Protein AF-A0A5C4U3R1-F1 (afdb_monomer_lite)

Foldseek 3Di:
DDWDQDPQAIKDKFAQFQQKDALVRLVLVQQQLVQAVLKWFQALQSITMHHRHDPVSRDDDPGQQAREHEDNPDPPRSVLRVLLSVVDDHPDFYEYEYCPQQQGQQAQGQWYWHDHPQWIAGPNDIDGDDSVVVNVSVVPDDGGRDNDHHDQDQFAWDADPVRFIKHKWAAQQLMDGNVRSVVLSVQSFMWGQHSLSIIIGPRHHPVVSVVNCVPVVVVPIHRDSQQCSSQFHEDPAPSDPAFQENQSVVSVVDRVVDDDHREYEYRAPVRPRDGAAWGWYFYDPHYVDTDIDIDHD

Sequence (297 aa):
MDLISSADGTTARVAIPGGRLSAKEWAHLVRMAQAGDGRLHITSRGNVQIRGVDTAELAEPMWPEAAVIASPHSPVCAQLAREVAKRLPVGAPLVALDDGSGDALGHGAAHAMTVRGECATVHGVSGELNHSSAVESLSRLEGAADSAPTSPVRLGWIEQPDGRVSIAGMPPLGTLSEQIIQMIQALETDVSVTHTRAIVLHDLEEGVAEAVVRVLAPLGISFDQNSTLSLVTACVGSGCRFSVSDVRRDALQLAATGVDERTHFVGCSIGCGRPHGAYVDYEATGEGEYEVSQRGM

Organism: NCBI:txid1448266

Radius of gyration: 18.85 Å; chains: 1; bounding box: 44×40×50 Å

Secondary structure (DSSP, 8-state):
-EEEEETTEEEEEE--TTSEE-HHHHHHHHHHHHTTTS-EEE-TTS-EEEES--GGG-PPP------EEE-TT-HHHHHHHHHHHTTSPTTPPPEEEE-SSSTTTTS--SEEEEEETTEEEETTEEEE--HHHHHHHHHT--SPPP-PPPPPP--EEEE-TTS-EEEEEB-GGGEE-HHHHHHHHTTT--EEEPTTS-EEEEEE-HHHHHHHHHHHTTTT-B--TT-GGGTEEE--GGGSTT-SS-HHHHHHHHHHH--SS-EEEESSTT-TTPPSSSEEEEEEEETTEEEEEEE--

Structure (mmCIF, N/CA/C/O backbone):
data_AF-A0A5C4U3R1-F1
#
_entry.id   AF-A0A5C4U3R1-F1
#
loop_
_atom_site.group_PDB
_atom_site.id
_atom_site.type_symbol
_atom_site.label_atom_id
_atom_site.label_alt_id
_atom_site.label_comp_id
_atom_site.label_asym_id
_atom_site.label_entity_id
_atom_site.label_seq_id
_atom_site.pdbx_PDB_ins_code
_atom_site.Cartn_x
_atom_site.Cartn_y
_atom_site.Cartn_z
_atom_site.occupancy
_atom_site.B_iso_or_equiv
_atom_site.auth_seq_id
_atom_site.auth_comp_id
_atom_site.auth_asym_id
_atom_site.auth_atom_id
_atom_site.pdbx_PDB_model_num
ATOM 1 N N . MET A 1 1 ? -5.538 17.162 -2.219 1.00 68.69 1 MET A N 1
ATOM 2 C CA . MET A 1 1 ? -5.353 16.253 -3.379 1.00 68.69 1 MET A CA 1
ATOM 3 C C . MET A 1 1 ? -4.430 16.984 -4.314 1.00 68.69 1 MET A C 1
ATOM 5 O O . MET A 1 1 ? -4.751 18.111 -4.663 1.00 68.69 1 MET A O 1
ATOM 9 N N . ASP A 1 2 ? -3.342 16.349 -4.733 1.00 75.50 2 ASP A N 1
ATOM 10 C CA . ASP A 1 2 ? -2.326 17.031 -5.532 1.00 75.50 2 ASP A CA 1
ATOM 11 C C . ASP A 1 2 ? -2.397 16.527 -6.967 1.00 75.50 2 ASP A C 1
ATOM 13 O O . ASP A 1 2 ? -2.380 15.317 -7.209 1.00 75.50 2 ASP A O 1
ATOM 17 N N . LEU A 1 3 ? -2.459 17.446 -7.925 1.00 74.81 3 LEU A N 1
ATOM 18 C CA . LEU A 1 3 ? -2.388 17.134 -9.347 1.00 74.81 3 LEU A CA 1
ATOM 19 C C . LEU A 1 3 ? -0.971 17.403 -9.840 1.00 74.81 3 LEU A C 1
ATOM 21 O O . LEU A 1 3 ? -0.443 18.502 -9.688 1.00 74.81 3 LEU A O 1
ATOM 25 N N . ILE A 1 4 ? -0.350 16.389 -10.433 1.00 73.00 4 ILE A N 1
ATOM 26 C CA . ILE A 1 4 ? 0.996 16.486 -10.991 1.00 73.00 4 ILE A CA 1
ATOM 27 C C . ILE A 1 4 ? 0.906 16.203 -12.478 1.00 73.00 4 ILE A C 1
ATOM 29 O O . ILE A 1 4 ? 0.658 15.069 -12.887 1.00 73.00 4 ILE A O 1
ATOM 33 N N . SER A 1 5 ? 1.127 17.233 -13.283 1.00 74.75 5 SER A N 1
ATOM 34 C CA . SER A 1 5 ? 1.246 17.091 -14.728 1.00 74.75 5 SER A CA 1
ATOM 35 C C . SER A 1 5 ? 2.665 16.657 -15.089 1.00 74.75 5 SER A C 1
ATOM 37 O O . SER A 1 5 ? 3.644 17.275 -14.667 1.00 74.75 5 SER A O 1
ATOM 39 N N . SER A 1 6 ? 2.781 15.606 -15.893 1.00 65.88 6 SER A N 1
ATOM 40 C CA . SER A 1 6 ? 4.013 15.246 -16.591 1.00 65.88 6 SER A CA 1
ATOM 41 C C . SER A 1 6 ? 3.769 15.227 -18.102 1.00 65.88 6 SER A C 1
ATOM 43 O O . SER A 1 6 ? 2.642 15.401 -18.566 1.00 65.88 6 SER A O 1
ATOM 45 N N . ALA A 1 7 ? 4.826 14.995 -18.884 1.00 58.44 7 ALA A N 1
ATOM 46 C CA . ALA A 1 7 ? 4.694 14.767 -20.325 1.00 58.44 7 ALA A CA 1
ATOM 47 C C . ALA A 1 7 ? 3.800 13.552 -20.659 1.00 58.44 7 ALA A C 1
ATOM 49 O O . ALA A 1 7 ? 3.272 13.478 -21.763 1.00 58.44 7 ALA A O 1
ATOM 50 N N . ASP A 1 8 ? 3.612 12.640 -19.699 1.00 60.75 8 ASP A N 1
ATOM 51 C CA . ASP A 1 8 ? 2.882 11.380 -19.854 1.00 60.75 8 ASP A CA 1
ATOM 52 C C . ASP A 1 8 ? 1.431 11.465 -19.321 1.00 60.75 8 ASP A C 1
ATOM 54 O 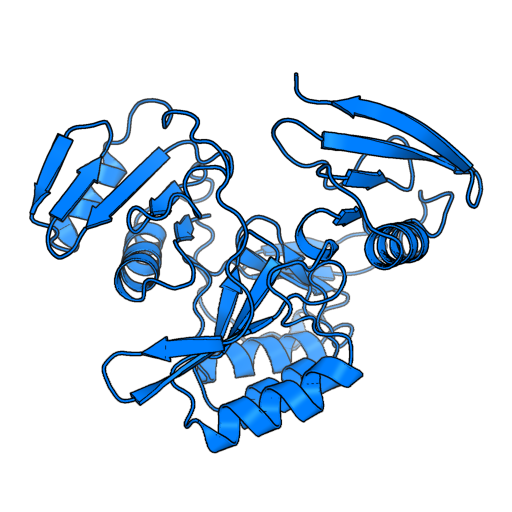O . ASP A 1 8 ? 0.731 10.456 -19.260 1.00 60.75 8 ASP A O 1
ATOM 58 N N . GLY A 1 9 ? 0.973 12.662 -18.923 1.00 72.62 9 GLY A N 1
ATOM 59 C CA . GLY A 1 9 ? -0.388 12.935 -18.449 1.00 72.62 9 GLY A CA 1
ATOM 60 C C . GLY A 1 9 ? -0.464 13.472 -17.015 1.00 72.62 9 GLY A C 1
ATOM 61 O O . GLY A 1 9 ? 0.546 13.723 -16.354 1.00 72.62 9 GLY A O 1
ATOM 62 N N . THR A 1 10 ? -1.689 13.668 -16.520 1.00 84.25 10 THR A N 1
ATOM 63 C CA . THR A 1 10 ? -1.936 14.151 -15.153 1.00 84.25 10 THR A CA 1
ATOM 64 C C . THR A 1 10 ? -2.050 12.979 -14.184 1.00 84.25 10 THR A C 1
ATOM 66 O O . THR A 1 10 ? -2.822 12.045 -14.394 1.00 84.25 10 THR A O 1
ATOM 69 N N . THR A 1 11 ? -1.286 13.026 -13.097 1.00 86.75 11 THR A N 1
ATOM 70 C CA . THR A 1 11 ? -1.401 12.091 -11.973 1.00 86.75 11 THR A CA 1
ATOM 71 C C . THR A 1 11 ? -2.071 12.788 -10.798 1.00 86.75 11 THR A C 1
ATOM 73 O O . THR A 1 11 ? -1.554 13.790 -10.306 1.00 86.75 11 THR A O 1
ATOM 76 N N . ALA A 1 12 ? -3.178 12.234 -10.311 1.00 88.50 12 ALA A N 1
ATOM 77 C CA . ALA A 1 12 ? -3.800 12.647 -9.061 1.00 88.50 12 ALA A CA 1
ATOM 78 C C . ALA A 1 12 ? -3.190 11.873 -7.888 1.00 88.50 12 ALA A C 1
ATOM 80 O O . ALA A 1 12 ? -3.094 10.644 -7.915 1.00 88.50 12 ALA A O 1
ATOM 81 N N . ARG A 1 13 ? -2.784 12.589 -6.841 1.00 87.81 13 ARG A N 1
ATOM 82 C CA . ARG A 1 13 ? -2.359 12.025 -5.560 1.00 87.81 13 ARG A CA 1
ATOM 83 C C . ARG A 1 13 ? -3.412 12.326 -4.509 1.00 87.81 13 ARG A C 1
ATOM 85 O O . ARG A 1 13 ? -3.678 13.484 -4.180 1.00 87.81 13 ARG A O 1
ATOM 92 N N . VAL A 1 14 ? -3.989 11.268 -3.964 1.00 88.88 14 VAL A N 1
ATOM 93 C CA . VAL A 1 14 ? -5.010 11.337 -2.931 1.00 88.88 14 VAL A CA 1
ATOM 94 C C . VAL A 1 14 ? -4.387 10.907 -1.613 1.00 88.88 14 VAL A C 1
ATOM 96 O O . VAL A 1 14 ? -4.001 9.749 -1.442 1.00 88.88 14 VAL A O 1
ATOM 99 N N . ALA A 1 15 ? -4.243 11.863 -0.702 1.00 88.88 15 ALA A N 1
ATOM 100 C CA . ALA A 1 15 ? -3.748 11.607 0.638 1.00 88.88 15 ALA A CA 1
ATOM 101 C C . ALA A 1 15 ? -4.870 11.061 1.523 1.00 88.88 15 ALA A C 1
ATOM 103 O O . ALA A 1 15 ? -5.978 11.590 1.519 1.00 88.88 15 ALA A O 1
ATOM 104 N N . ILE A 1 16 ? -4.582 9.990 2.259 1.00 91.75 16 ILE A N 1
ATOM 105 C CA . ILE A 1 16 ? -5.567 9.258 3.057 1.00 91.75 16 ILE A CA 1
ATOM 106 C C . ILE A 1 16 ? -4.980 9.116 4.460 1.00 91.75 16 ILE A C 1
ATOM 108 O O . ILE A 1 16 ? -4.290 8.137 4.742 1.00 91.75 16 ILE A O 1
ATOM 112 N N . PRO A 1 17 ? -5.190 10.101 5.350 1.00 91.19 17 PRO A N 1
ATOM 113 C CA . PRO A 1 17 ? -4.629 10.043 6.692 1.00 91.19 17 PRO A CA 1
ATOM 114 C C . PRO A 1 17 ? -5.056 8.781 7.435 1.00 91.19 17 PRO A C 1
ATOM 116 O O . PRO A 1 17 ? -6.247 8.515 7.601 1.00 91.19 17 PRO A O 1
ATOM 119 N N . GLY A 1 18 ? -4.068 8.006 7.873 1.00 91.25 18 GLY A N 1
ATOM 120 C CA . GLY A 1 18 ? -4.268 6.719 8.532 1.00 91.25 18 GLY A CA 1
ATOM 121 C C . GLY A 1 18 ? -4.745 5.596 7.610 1.00 91.25 18 GLY A C 1
ATOM 122 O O . GLY A 1 18 ? -5.055 4.518 8.100 1.00 91.25 18 GLY A O 1
ATOM 123 N N . GLY A 1 19 ? -4.830 5.827 6.298 1.00 92.69 19 GLY A N 1
ATOM 124 C CA . GLY A 1 19 ? -5.115 4.808 5.289 1.00 92.69 19 GLY A CA 1
ATOM 125 C C . GLY A 1 19 ? -6.565 4.325 5.206 1.00 92.69 19 GLY A C 1
ATOM 126 O O . GLY A 1 19 ? -6.950 3.787 4.173 1.00 92.69 19 GLY A O 1
ATOM 127 N N . ARG A 1 20 ? -7.390 4.524 6.241 1.00 94.12 20 ARG A N 1
ATOM 128 C CA . ARG A 1 20 ? -8.779 4.038 6.274 1.00 94.12 20 ARG A CA 1
ATOM 129 C C . ARG A 1 20 ? -9.711 4.929 5.466 1.00 94.12 20 ARG A C 1
ATOM 131 O O . ARG A 1 20 ? -9.767 6.128 5.717 1.00 94.12 20 ARG A O 1
ATOM 138 N N . LEU A 1 21 ? -10.486 4.339 4.566 1.00 94.75 21 LEU A N 1
ATOM 139 C CA . LEU A 1 21 ? -11.522 4.947 3.733 1.00 94.75 21 LEU A CA 1
ATOM 140 C C . LEU A 1 21 ? -12.876 4.340 4.085 1.00 94.75 21 LEU A C 1
ATOM 142 O O . LEU A 1 21 ? -12.993 3.126 4.231 1.00 94.75 21 LEU A O 1
ATOM 146 N N . SER A 1 22 ? -13.909 5.169 4.144 1.00 95.25 22 SER A N 1
ATOM 147 C CA . SER A 1 22 ? -15.286 4.681 4.131 1.00 95.25 22 SER A CA 1
ATOM 148 C C . SER A 1 22 ? -15.659 4.100 2.767 1.00 95.25 22 SER A C 1
ATOM 150 O O . SER A 1 22 ? -15.100 4.507 1.744 1.00 95.25 22 SER A O 1
ATOM 152 N N . ALA A 1 23 ? -16.684 3.247 2.715 1.00 96.31 23 ALA A N 1
ATOM 153 C CA . ALA A 1 23 ? -17.249 2.749 1.453 1.00 96.31 23 ALA A CA 1
ATOM 154 C C . ALA A 1 23 ? -17.578 3.880 0.453 1.00 96.31 23 ALA A C 1
ATOM 156 O O . ALA A 1 23 ? -17.350 3.772 -0.755 1.00 96.31 23 ALA A O 1
ATOM 157 N N . LYS A 1 24 ? -18.062 5.023 0.962 1.00 94.50 24 LYS A N 1
ATOM 158 C CA . LYS A 1 24 ? -18.346 6.212 0.147 1.00 94.50 24 LYS A CA 1
ATOM 159 C C . LYS A 1 24 ? -17.072 6.831 -0.416 1.00 94.50 24 LYS A C 1
ATOM 161 O O . LYS A 1 24 ? -17.049 7.176 -1.593 1.00 94.50 24 LYS A O 1
ATOM 166 N N . GLU A 1 25 ? -16.028 7.006 0.390 1.00 94.62 25 GLU A N 1
ATOM 167 C CA . GLU A 1 25 ? -14.739 7.539 -0.077 1.00 94.62 25 GLU A CA 1
ATOM 168 C C . GLU A 1 25 ? -14.065 6.579 -1.067 1.00 94.62 25 GLU A C 1
ATOM 170 O O . GLU A 1 25 ? -13.549 7.032 -2.087 1.00 94.62 25 GLU A O 1
ATOM 175 N N . TRP A 1 26 ? -14.163 5.263 -0.849 1.00 96.44 26 TRP A N 1
ATOM 176 C CA . TRP A 1 26 ? -13.718 4.257 -1.816 1.00 96.44 26 TRP A CA 1
ATOM 177 C C . TRP A 1 26 ? -14.422 4.418 -3.167 1.00 96.44 26 TRP A C 1
ATOM 179 O O . TRP A 1 26 ? -13.770 4.500 -4.205 1.00 96.44 26 TRP A O 1
ATOM 189 N N . ALA A 1 27 ? -15.750 4.564 -3.167 1.00 95.19 27 ALA A N 1
ATOM 190 C CA . ALA A 1 27 ? -16.517 4.808 -4.387 1.00 95.19 27 ALA A CA 1
ATOM 191 C C . ALA A 1 27 ? -16.102 6.103 -5.116 1.00 95.19 27 ALA A C 1
ATOM 193 O O . ALA A 1 27 ? -16.231 6.178 -6.339 1.00 95.19 27 ALA A O 1
ATOM 194 N N . HIS A 1 28 ? -15.607 7.124 -4.402 1.00 92.81 28 HIS A N 1
ATOM 195 C CA . HIS A 1 28 ? -15.009 8.301 -5.044 1.00 92.81 28 HIS A CA 1
ATOM 196 C C . HIS A 1 28 ? -13.709 7.931 -5.760 1.00 92.81 28 HIS A C 1
ATOM 198 O O . HIS A 1 28 ? -13.562 8.286 -6.925 1.00 92.81 28 HIS A O 1
ATOM 204 N N . LEU A 1 29 ? -12.811 7.177 -5.115 1.00 93.50 29 LEU A N 1
ATOM 205 C CA . LEU A 1 29 ? -11.573 6.716 -5.752 1.00 93.50 29 LEU A CA 1
ATOM 206 C C . LEU A 1 29 ? -11.843 5.873 -7.001 1.00 93.50 29 LEU A C 1
ATOM 208 O O . LEU A 1 29 ? -11.143 6.040 -7.993 1.00 93.50 29 LEU A O 1
ATOM 212 N N . VAL A 1 30 ? -12.875 5.020 -6.989 1.00 95.31 30 VAL A N 1
ATOM 213 C CA . VAL A 1 30 ? -13.259 4.243 -8.181 1.00 95.31 30 VAL A CA 1
ATOM 214 C C . VAL A 1 30 ? -13.650 5.157 -9.340 1.00 95.31 30 VAL A C 1
ATOM 216 O O . VAL A 1 30 ? -13.155 4.965 -10.446 1.00 95.31 30 VAL A O 1
ATOM 219 N N . ARG A 1 31 ? -14.466 6.192 -9.099 1.00 92.00 31 ARG A N 1
ATOM 220 C CA . ARG A 1 31 ? -14.826 7.159 -10.152 1.00 92.00 31 ARG A CA 1
ATOM 221 C C . ARG A 1 31 ? -13.614 7.919 -10.678 1.00 92.00 31 ARG A C 1
ATOM 223 O O . ARG A 1 31 ? -13.493 8.113 -11.879 1.00 92.00 31 ARG A O 1
ATOM 230 N N . MET A 1 32 ? -12.699 8.313 -9.793 1.00 90.88 32 MET A N 1
ATOM 231 C CA . MET A 1 32 ? -11.455 8.964 -10.208 1.00 90.88 32 MET A CA 1
ATOM 232 C C . MET A 1 32 ? -10.576 8.034 -11.051 1.00 90.88 32 MET A C 1
ATOM 234 O O . MET A 1 32 ? -9.975 8.485 -12.019 1.00 90.88 32 MET A O 1
ATOM 238 N N . ALA A 1 33 ? -10.506 6.747 -10.698 1.00 93.06 33 ALA A N 1
ATOM 239 C CA . ALA A 1 33 ? -9.789 5.749 -11.484 1.00 93.06 33 ALA A CA 1
ATOM 240 C C . ALA A 1 33 ? -10.416 5.574 -12.871 1.00 93.06 33 ALA A C 1
ATOM 242 O O . ALA A 1 33 ? -9.686 5.508 -13.852 1.00 93.06 33 ALA A O 1
ATOM 243 N N . GLN A 1 34 ? -11.748 5.556 -12.963 1.00 91.81 34 GLN A N 1
ATOM 244 C CA . GLN A 1 34 ? -12.478 5.478 -14.235 1.00 91.81 34 GLN A CA 1
ATOM 245 C C . GLN A 1 34 ? -12.258 6.704 -15.131 1.00 91.81 34 GLN A C 1
ATOM 247 O O . GLN A 1 34 ? -12.201 6.555 -16.346 1.00 91.81 34 GLN A O 1
ATOM 252 N N . ALA A 1 35 ? -12.084 7.887 -14.538 1.00 89.25 35 ALA A N 1
ATOM 253 C CA . ALA A 1 35 ? -11.685 9.109 -15.243 1.00 89.25 35 ALA A CA 1
ATOM 254 C C . ALA A 1 35 ? -10.176 9.157 -15.582 1.00 89.25 35 ALA A C 1
ATOM 256 O O . ALA A 1 35 ? -9.682 10.167 -16.082 1.00 89.25 35 ALA A O 1
ATOM 257 N N . GLY A 1 36 ? -9.428 8.096 -15.261 1.00 90.12 36 GLY A N 1
ATOM 258 C CA . GLY A 1 36 ? -8.003 7.939 -15.532 1.00 90.12 36 GLY A CA 1
ATOM 259 C C . GLY A 1 36 ? -7.689 6.598 -16.197 1.00 90.12 36 GLY A C 1
ATOM 260 O O . GLY A 1 36 ? -8.389 6.150 -17.100 1.00 90.12 36 GLY A O 1
ATOM 261 N N . ASP A 1 37 ? -6.621 5.935 -15.755 1.00 90.94 37 ASP A N 1
ATOM 262 C CA . ASP A 1 37 ? -6.155 4.656 -16.310 1.00 90.94 37 ASP A CA 1
ATOM 263 C C . ASP A 1 37 ? -6.879 3.408 -15.762 1.00 90.94 37 ASP A C 1
ATOM 265 O O . ASP A 1 37 ? -6.466 2.277 -16.034 1.00 90.94 37 ASP A O 1
ATOM 269 N N . GLY A 1 38 ? -7.939 3.592 -14.971 1.00 94.06 38 GLY A N 1
ATOM 270 C CA . GLY A 1 38 ? -8.711 2.520 -14.344 1.00 94.06 38 GLY A CA 1
ATOM 271 C C . GLY A 1 38 ? -8.023 1.868 -13.143 1.00 94.06 38 GLY A C 1
ATOM 272 O O . GLY A 1 38 ? -8.507 0.851 -12.646 1.00 94.06 38 GLY A O 1
ATOM 273 N N . ARG A 1 39 ? -6.886 2.392 -12.662 1.00 95.44 39 ARG A N 1
ATOM 274 C CA . ARG A 1 39 ? -6.082 1.740 -11.616 1.00 95.44 39 ARG A CA 1
ATOM 275 C C . ARG A 1 39 ? -5.904 2.624 -10.392 1.00 95.44 39 ARG A C 1
ATOM 277 O O . ARG A 1 39 ? -5.790 3.843 -10.475 1.00 95.44 39 ARG A O 1
ATOM 284 N N . LEU A 1 40 ? -5.799 1.975 -9.234 1.00 96.44 40 LEU A N 1
ATOM 285 C CA . LEU A 1 40 ? -5.329 2.617 -8.008 1.00 96.44 40 LEU A CA 1
ATOM 286 C C . LEU A 1 40 ? -3.929 2.105 -7.677 1.00 96.44 40 LEU A C 1
ATOM 288 O O . LEU A 1 40 ? -3.697 0.896 -7.596 1.00 96.44 40 LEU A O 1
ATOM 292 N N . HIS A 1 41 ? -2.998 3.028 -7.457 1.00 94.81 41 HIS A N 1
ATOM 293 C CA . HIS A 1 41 ? -1.640 2.723 -7.021 1.00 94.81 41 HIS A CA 1
ATOM 294 C C . HIS A 1 41 ? -1.450 3.159 -5.569 1.00 94.81 41 HIS A C 1
ATOM 296 O O . HIS A 1 41 ? -1.350 4.349 -5.274 1.00 94.81 41 HIS A O 1
ATOM 302 N N . ILE A 1 42 ? -1.376 2.195 -4.659 1.00 94.56 42 ILE A N 1
ATOM 303 C CA . ILE A 1 42 ? -1.085 2.434 -3.250 1.00 94.56 42 ILE A CA 1
ATOM 304 C C . ILE A 1 42 ? 0.401 2.769 -3.106 1.00 94.56 42 ILE A C 1
ATOM 306 O O . ILE A 1 42 ? 1.280 2.112 -3.669 1.00 94.56 42 ILE A O 1
ATOM 310 N N . THR A 1 43 ? 0.685 3.818 -2.347 1.00 88.69 43 THR A N 1
ATOM 311 C CA . THR A 1 43 ? 2.038 4.323 -2.101 1.00 88.69 43 THR A CA 1
ATOM 312 C C . THR A 1 43 ? 2.597 3.806 -0.778 1.00 88.69 43 THR A C 1
ATOM 314 O O . THR A 1 43 ? 1.861 3.346 0.091 1.00 88.69 43 THR A O 1
ATOM 317 N N . SER A 1 44 ? 3.903 3.973 -0.569 1.00 79.69 44 SER A N 1
ATOM 318 C CA . SER A 1 44 ? 4.588 3.648 0.693 1.00 79.69 44 SER A CA 1
ATOM 319 C C . SER A 1 44 ? 4.163 4.499 1.902 1.00 79.69 44 SER A C 1
ATOM 321 O O . SER A 1 44 ? 4.702 4.336 2.991 1.00 79.69 44 SER A O 1
ATOM 323 N N . ARG A 1 45 ? 3.219 5.432 1.728 1.00 80.94 45 ARG A N 1
ATOM 324 C CA . ARG A 1 45 ? 2.667 6.282 2.794 1.00 80.94 45 ARG A CA 1
ATOM 325 C C . ARG A 1 45 ? 1.171 6.058 3.030 1.00 80.94 45 ARG A C 1
ATOM 327 O O . ARG A 1 45 ? 0.547 6.879 3.683 1.00 80.94 45 ARG A O 1
ATOM 334 N N . GLY A 1 46 ? 0.580 5.002 2.464 1.00 82.38 46 GLY A N 1
ATOM 335 C CA . GLY A 1 46 ? -0.857 4.735 2.616 1.00 82.38 46 GLY A CA 1
ATOM 336 C C . GLY A 1 46 ? -1.734 5.729 1.853 1.00 82.38 46 GLY A C 1
ATOM 337 O O . GLY A 1 46 ? -2.923 5.834 2.107 1.00 82.38 46 GLY A O 1
ATOM 338 N N . ASN A 1 47 ? -1.148 6.456 0.900 1.00 89.44 47 ASN A N 1
ATOM 339 C CA . ASN A 1 47 ? -1.865 7.312 -0.042 1.00 89.44 47 ASN A CA 1
ATOM 340 C C . ASN A 1 47 ? -2.094 6.569 -1.359 1.00 89.44 47 ASN A C 1
ATOM 342 O O . ASN A 1 47 ? -1.410 5.580 -1.641 1.00 89.44 47 ASN A O 1
ATOM 346 N N . VAL A 1 48 ? -2.975 7.099 -2.202 1.00 92.94 48 VAL A N 1
ATOM 347 C CA . VAL A 1 48 ? -3.301 6.537 -3.516 1.00 92.94 48 VAL A CA 1
ATOM 348 C C . VAL A 1 48 ? -2.870 7.485 -4.632 1.00 92.94 48 VAL A C 1
ATOM 350 O O . VAL A 1 48 ? -3.002 8.702 -4.522 1.00 92.94 48 VAL A O 1
ATOM 353 N N . GLN A 1 49 ? -2.339 6.926 -5.716 1.00 92.31 49 GLN A N 1
ATOM 354 C CA . GLN A 1 49 ? -2.102 7.630 -6.972 1.00 92.31 49 GLN A CA 1
ATOM 355 C C . GLN A 1 49 ? -2.994 7.062 -8.066 1.00 92.31 49 GLN A C 1
ATOM 357 O O . GLN A 1 49 ? -3.175 5.847 -8.157 1.00 92.31 49 GLN A O 1
ATOM 362 N N . ILE A 1 50 ? -3.493 7.955 -8.910 1.00 92.19 50 ILE A N 1
ATOM 363 C CA . ILE A 1 50 ? -4.319 7.650 -10.076 1.00 92.19 50 ILE A CA 1
ATOM 364 C C . ILE A 1 50 ? -3.698 8.387 -11.253 1.00 92.19 50 ILE A C 1
ATOM 366 O O . ILE A 1 50 ? -3.343 9.561 -11.124 1.00 92.19 50 ILE A O 1
ATOM 370 N N . ARG A 1 51 ? -3.493 7.702 -12.373 1.00 89.75 51 ARG A N 1
ATOM 371 C CA . ARG A 1 51 ? -2.763 8.249 -13.522 1.00 89.75 51 ARG A CA 1
ATOM 372 C C . ARG A 1 51 ? -3.711 8.531 -14.675 1.00 89.75 51 ARG A C 1
ATOM 374 O O . ARG A 1 51 ? -4.777 7.934 -14.759 1.00 89.75 51 ARG A O 1
ATOM 381 N N . GLY A 1 52 ? -3.292 9.431 -15.561 1.00 86.88 52 GLY A N 1
ATOM 382 C CA . GLY A 1 52 ? -4.036 9.773 -16.773 1.00 86.88 52 GLY A CA 1
ATOM 383 C C . GLY A 1 52 ? -5.368 10.465 -16.502 1.00 86.88 52 GLY A C 1
ATOM 384 O O . GLY A 1 52 ? -6.262 10.369 -17.328 1.00 86.88 52 GLY A O 1
ATOM 385 N N . VAL A 1 53 ? -5.514 11.117 -15.348 1.00 85.12 53 VAL A N 1
ATOM 386 C CA . VAL A 1 53 ? -6.809 11.628 -14.897 1.00 85.12 53 VAL A CA 1
ATOM 387 C C . VAL A 1 53 ? -7.193 12.890 -15.662 1.00 85.12 53 VAL A C 1
ATOM 389 O O . VAL A 1 53 ? -6.408 13.844 -15.698 1.00 85.12 53 VAL A O 1
ATOM 392 N N . ASP A 1 54 ? -8.409 12.928 -16.209 1.00 80.12 54 ASP A N 1
ATOM 393 C CA . ASP A 1 54 ? -8.999 14.169 -16.709 1.00 80.12 54 ASP A CA 1
ATOM 394 C C . ASP A 1 54 ? -9.512 15.015 -15.537 1.00 80.12 54 ASP A C 1
ATOM 396 O O . ASP A 1 54 ? -10.481 14.689 -14.849 1.00 80.12 54 ASP A O 1
ATOM 400 N N . THR A 1 55 ? -8.839 16.136 -15.293 1.00 69.56 55 THR A N 1
ATOM 401 C CA . THR A 1 55 ? -9.146 17.036 -14.178 1.00 69.56 55 THR A CA 1
ATOM 402 C C . THR A 1 55 ? -10.513 17.700 -14.301 1.00 69.56 55 THR A C 1
ATOM 404 O O . THR A 1 55 ? -11.053 18.130 -13.287 1.00 69.56 55 THR A O 1
ATOM 407 N N . ALA A 1 56 ? -11.080 17.792 -15.510 1.00 67.62 56 ALA A N 1
ATOM 408 C CA . ALA A 1 56 ? -12.407 18.368 -15.719 1.00 67.62 56 ALA A CA 1
ATOM 409 C C . ALA A 1 56 ? -13.533 17.483 -15.153 1.00 67.62 56 ALA A C 1
ATOM 411 O O . ALA A 1 56 ? -14.617 17.987 -14.856 1.00 67.62 56 ALA A O 1
ATOM 412 N N . GLU A 1 57 ? -13.274 16.185 -14.971 1.00 65.69 57 GLU A N 1
ATOM 413 C CA . GLU A 1 57 ? -14.247 15.202 -14.480 1.00 65.69 57 GLU A CA 1
ATOM 414 C C . GLU A 1 57 ? -14.127 14.932 -12.968 1.00 65.69 57 GLU A C 1
ATOM 416 O O . GLU A 1 57 ? -14.944 14.219 -12.378 1.00 65.69 57 GLU A O 1
ATOM 421 N N . LEU A 1 58 ? -13.132 15.530 -12.306 1.00 66.31 58 LEU A N 1
ATOM 422 C CA . LEU A 1 58 ? -12.911 15.378 -10.873 1.00 66.31 58 LEU A CA 1
ATOM 423 C C . LEU A 1 58 ? -13.759 16.373 -10.068 1.00 66.31 58 LEU A C 1
ATOM 425 O O . LEU A 1 58 ? -13.454 17.560 -9.999 1.00 66.31 58 LEU A O 1
ATOM 429 N N . ALA A 1 59 ? -14.791 15.881 -9.380 1.00 57.53 59 ALA A N 1
ATOM 430 C CA . ALA A 1 59 ? -15.384 16.618 -8.262 1.00 57.53 59 ALA A CA 1
ATOM 431 C C . ALA A 1 59 ? -14.428 16.568 -7.057 1.00 57.53 59 ALA A C 1
ATOM 433 O O . ALA A 1 59 ? -13.917 15.495 -6.740 1.00 57.53 59 ALA A O 1
ATOM 434 N N . GLU A 1 60 ? -14.197 17.692 -6.375 1.00 54.56 60 GLU A N 1
ATOM 435 C CA . GLU A 1 60 ? -13.301 17.768 -5.213 1.00 54.56 60 GLU A CA 1
ATOM 436 C C . GLU A 1 60 ? -13.986 17.300 -3.916 1.00 54.56 60 GLU A C 1
ATOM 438 O O . GLU A 1 60 ? -14.907 17.959 -3.427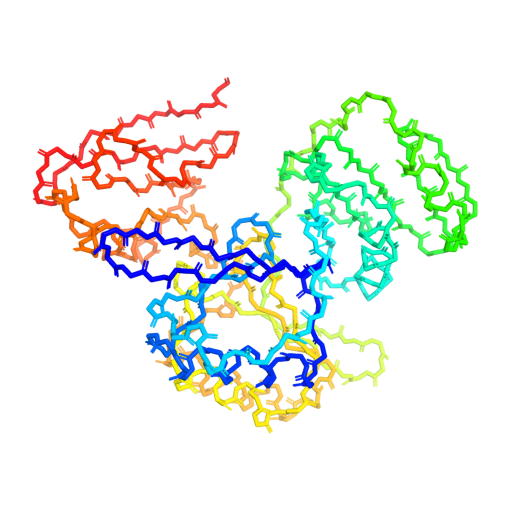 1.00 54.56 60 GLU A O 1
ATOM 443 N N . PRO A 1 61 ? -13.486 16.252 -3.241 1.00 53.97 61 PRO A N 1
ATOM 444 C CA . PRO A 1 61 ? -13.444 16.255 -1.791 1.00 53.97 61 PRO A CA 1
ATOM 445 C C . PRO A 1 61 ? -12.222 17.056 -1.335 1.00 53.97 61 PRO A C 1
ATOM 447 O O . PRO A 1 61 ? -11.150 16.993 -1.940 1.00 53.97 61 PRO A O 1
ATOM 450 N N . MET A 1 62 ? -12.350 17.760 -0.213 1.00 58.22 62 MET A N 1
ATOM 451 C CA . MET A 1 62 ? -11.211 18.371 0.468 1.00 58.22 62 MET A CA 1
ATOM 452 C C . MET A 1 62 ? -10.381 17.266 1.141 1.00 58.22 62 MET A C 1
ATOM 454 O O . MET A 1 62 ? -10.616 16.910 2.295 1.00 58.22 62 MET A O 1
ATOM 458 N N . TRP A 1 63 ? -9.441 16.679 0.398 1.00 65.25 63 TRP A N 1
ATOM 459 C CA . TRP A 1 63 ? -8.492 15.706 0.943 1.00 65.25 63 TRP A CA 1
ATOM 460 C C . TRP A 1 63 ? -7.324 16.444 1.603 1.00 65.25 63 TRP A C 1
ATOM 462 O O . TRP A 1 63 ? -6.652 17.213 0.907 1.00 65.25 63 TRP A O 1
ATOM 472 N N . PRO A 1 64 ? -7.058 16.216 2.900 1.00 64.00 64 PRO A N 1
ATOM 473 C CA . PRO A 1 64 ? -5.940 16.846 3.595 1.00 64.00 64 PRO A CA 1
ATOM 474 C C . PRO A 1 64 ? -4.608 16.402 2.985 1.00 64.00 64 PRO A C 1
ATOM 476 O O . PRO A 1 64 ? -4.436 15.232 2.670 1.00 64.00 64 PRO A O 1
ATOM 479 N N . GLU A 1 65 ? -3.651 17.318 2.847 1.00 68.62 65 GLU A N 1
ATOM 480 C CA . GLU A 1 65 ? -2.327 17.037 2.259 1.00 68.62 65 GLU A CA 1
ATOM 481 C C . GLU A 1 65 ? -1.326 16.443 3.267 1.00 68.62 65 GLU A C 1
ATOM 483 O O . GLU A 1 65 ? -0.213 16.055 2.909 1.00 68.62 65 GLU A O 1
ATOM 488 N N . ALA A 1 66 ? -1.707 16.356 4.543 1.00 71.06 66 ALA A N 1
ATOM 489 C CA . ALA A 1 66 ? -0.830 15.877 5.600 1.00 71.06 66 ALA A CA 1
ATOM 490 C C . ALA A 1 66 ? -0.579 14.363 5.497 1.00 71.06 66 ALA A C 1
ATOM 492 O O . ALA A 1 66 ? -1.507 13.551 5.459 1.00 71.06 66 ALA A O 1
ATOM 493 N N . ALA A 1 67 ? 0.698 13.979 5.514 1.00 82.88 67 ALA A N 1
ATOM 494 C CA . ALA A 1 67 ? 1.113 12.584 5.519 1.00 82.88 67 ALA A CA 1
ATOM 495 C C . ALA A 1 67 ? 1.080 12.031 6.951 1.00 82.88 67 ALA A C 1
ATOM 497 O O . ALA A 1 67 ? 2.021 12.222 7.722 1.00 82.88 67 ALA A O 1
ATOM 498 N N . VAL A 1 68 ? -0.004 11.335 7.293 1.00 90.19 68 VAL A N 1
ATOM 499 C CA . VAL A 1 68 ? -0.141 10.607 8.559 1.00 90.19 68 VAL A CA 1
ATOM 500 C C . VAL A 1 68 ? -0.365 9.133 8.255 1.00 90.19 68 VAL A C 1
ATOM 502 O O . VAL A 1 68 ? -1.344 8.789 7.595 1.00 90.19 68 VAL A O 1
ATOM 505 N N . ILE A 1 69 ? 0.525 8.270 8.737 1.00 92.56 69 ILE A N 1
ATOM 506 C CA . ILE A 1 69 ? 0.352 6.812 8.688 1.00 92.56 69 ILE A CA 1
ATOM 507 C C . ILE A 1 69 ? -0.151 6.313 10.039 1.00 92.56 69 ILE A C 1
ATOM 509 O O . ILE A 1 69 ? 0.124 6.915 11.077 1.00 92.56 69 ILE A O 1
ATOM 513 N N . ALA A 1 70 ? -0.897 5.216 10.024 1.00 92.62 70 ALA A N 1
ATOM 514 C CA . ALA A 1 70 ? -1.454 4.613 11.224 1.00 92.62 70 ALA A CA 1
ATOM 515 C C . ALA A 1 70 ? -1.333 3.091 11.172 1.00 92.62 70 ALA A C 1
ATOM 517 O O . ALA A 1 70 ? -1.289 2.519 10.080 1.00 92.62 70 ALA A O 1
ATOM 518 N N . SER A 1 71 ? -1.332 2.444 12.339 1.00 91.62 71 SER A N 1
ATOM 519 C CA . SER A 1 71 ? -1.488 0.993 12.435 1.00 91.62 71 SER A CA 1
ATOM 520 C C . SER A 1 71 ? -2.754 0.554 11.692 1.00 91.62 71 SER A C 1
ATOM 522 O O . SER A 1 71 ? -3.850 0.946 12.107 1.00 91.62 71 SER A O 1
ATOM 524 N N . PRO A 1 72 ? -2.648 -0.243 10.607 1.00 89.44 72 PRO A N 1
ATOM 525 C CA . PRO A 1 72 ? -3.769 -0.498 9.694 1.00 89.44 72 PRO A CA 1
ATOM 526 C C . PRO A 1 72 ? -4.968 -1.207 10.320 1.00 89.44 72 PRO A C 1
ATOM 528 O O . PRO A 1 72 ? -6.081 -1.119 9.810 1.00 89.44 72 PRO A O 1
ATOM 531 N N . HIS A 1 73 ? -4.733 -1.917 11.421 1.00 89.81 73 HIS A N 1
ATOM 532 C CA . HIS A 1 73 ? -5.737 -2.723 12.115 1.00 89.81 73 HIS A CA 1
ATOM 533 C C . HIS A 1 73 ? -6.309 -2.019 13.348 1.00 89.81 73 HIS A C 1
ATOM 535 O O . HIS A 1 73 ? -7.118 -2.595 14.069 1.00 89.81 73 HIS A O 1
ATOM 541 N N . SER A 1 74 ? -5.908 -0.766 13.588 1.00 90.69 74 SER A N 1
ATOM 542 C CA . SER A 1 74 ? -6.366 0.028 14.722 1.00 90.69 74 SER A CA 1
ATOM 543 C C . SER A 1 74 ? -7.366 1.096 14.272 1.00 90.69 74 SER A C 1
ATOM 545 O O . SER A 1 74 ? -6.965 2.136 13.732 1.00 90.69 74 SER A O 1
ATOM 547 N N . PRO A 1 75 ? -8.678 0.905 14.524 1.00 89.25 75 PRO A N 1
ATOM 548 C CA . PRO A 1 75 ? -9.684 1.916 14.206 1.00 89.25 75 PRO A CA 1
ATOM 549 C C . PRO A 1 75 ? -9.424 3.233 14.953 1.00 89.25 75 PRO A C 1
ATOM 551 O O . PRO A 1 75 ? -9.655 4.309 14.401 1.00 89.25 75 PRO A O 1
ATOM 554 N N . VAL A 1 76 ? -8.879 3.150 16.173 1.00 88.56 76 VAL A N 1
ATOM 555 C CA . VAL A 1 76 ? -8.519 4.307 17.002 1.00 88.56 76 VAL A CA 1
ATOM 556 C C . VAL A 1 76 ? -7.389 5.109 16.356 1.00 88.56 76 VAL A C 1
ATOM 558 O O . VAL A 1 76 ? -7.517 6.325 16.206 1.00 88.56 76 VAL A O 1
ATOM 561 N N . CYS A 1 77 ? -6.310 4.451 15.911 1.00 90.94 77 CYS A N 1
ATOM 562 C CA . CYS A 1 77 ? -5.207 5.135 15.231 1.00 90.94 77 CYS A CA 1
ATOM 563 C C . CYS A 1 77 ? -5.670 5.758 13.909 1.00 90.94 77 CYS A C 1
ATOM 565 O O . CYS A 1 77 ? -5.316 6.899 13.623 1.00 90.94 77 CYS A O 1
ATOM 567 N N . ALA A 1 78 ? -6.504 5.064 13.129 1.00 91.25 78 ALA A N 1
ATOM 568 C CA . ALA A 1 78 ? -7.040 5.599 11.878 1.00 91.25 78 ALA A CA 1
ATOM 569 C C . ALA A 1 78 ? -7.916 6.849 12.098 1.00 91.25 78 ALA A C 1
ATOM 571 O O . ALA A 1 78 ? -7.764 7.857 11.403 1.00 91.25 78 ALA A O 1
ATOM 572 N N . GLN A 1 79 ? -8.806 6.824 13.097 1.00 88.69 79 GLN A N 1
ATOM 573 C CA . GLN A 1 79 ? -9.636 7.979 13.446 1.00 88.69 79 GLN A CA 1
ATOM 574 C C . GLN A 1 79 ? -8.779 9.157 13.921 1.00 88.69 79 GLN A C 1
ATOM 576 O O . GLN A 1 79 ? -8.971 10.294 13.483 1.00 88.69 79 GLN A O 1
ATOM 581 N N . LEU A 1 80 ? -7.807 8.888 14.791 1.00 87.19 80 LEU A N 1
ATOM 582 C CA . LEU A 1 80 ? -6.908 9.908 15.306 1.00 87.19 80 LEU A CA 1
ATOM 583 C C . LEU A 1 80 ? -6.027 10.497 14.199 1.00 87.19 80 LEU A C 1
ATOM 585 O O . LEU A 1 80 ? -5.820 11.706 14.180 1.00 87.19 80 LEU A O 1
ATOM 589 N N . ALA A 1 81 ? -5.597 9.697 13.222 1.00 89.56 81 ALA A N 1
ATOM 590 C CA . ALA A 1 81 ? -4.810 10.170 12.085 1.00 89.56 81 ALA A CA 1
ATOM 591 C C . ALA A 1 81 ? -5.567 11.213 11.259 1.00 89.56 81 ALA A C 1
ATOM 593 O O . ALA A 1 81 ? -4.996 12.237 10.884 1.00 89.56 81 ALA A O 1
ATOM 594 N N . ARG A 1 82 ? -6.868 10.999 11.030 1.00 88.06 82 ARG A N 1
ATOM 595 C CA . ARG A 1 82 ? -7.735 11.976 10.352 1.00 88.06 82 ARG A CA 1
ATOM 596 C C . ARG A 1 82 ? -7.862 13.273 11.142 1.00 88.06 82 ARG A C 1
ATOM 598 O O . ARG A 1 82 ? -7.826 14.353 10.559 1.00 88.06 82 ARG A O 1
ATOM 605 N N . GLU A 1 83 ? -7.989 13.180 12.460 1.00 85.81 83 GLU A N 1
ATOM 606 C CA . GLU A 1 83 ? -8.065 14.347 13.340 1.00 85.81 83 GLU A CA 1
ATOM 607 C C . GLU A 1 83 ? -6.750 15.132 13.394 1.00 85.81 83 GLU A C 1
ATOM 609 O O . GLU A 1 83 ? -6.756 16.364 13.345 1.00 85.81 83 GLU A O 1
ATOM 614 N N . VAL A 1 84 ? -5.621 14.433 13.440 1.00 84.19 84 VAL A N 1
ATOM 615 C CA . VAL A 1 84 ? -4.282 15.026 13.407 1.00 84.19 84 VAL A CA 1
ATOM 616 C C . VAL A 1 84 ? -4.034 15.709 12.065 1.00 84.19 84 VAL A C 1
ATOM 618 O O . VAL A 1 84 ? -3.637 16.871 12.032 1.00 84.19 84 VAL A O 1
ATOM 621 N N . ALA A 1 85 ? -4.352 15.044 10.954 1.00 86.31 85 ALA A N 1
ATOM 622 C CA . ALA A 1 85 ? -4.139 15.578 9.612 1.00 86.31 85 ALA A CA 1
ATOM 623 C C . ALA A 1 85 ? -4.882 16.893 9.343 1.00 86.31 85 ALA A C 1
ATOM 625 O O . ALA A 1 85 ? -4.356 17.746 8.638 1.00 86.31 85 ALA A O 1
ATOM 626 N N . LYS A 1 86 ? -6.066 17.100 9.938 1.00 84.31 86 LYS A N 1
ATOM 627 C CA . LYS A 1 86 ? -6.819 18.369 9.839 1.00 84.31 86 LYS A CA 1
ATOM 628 C C . LYS A 1 86 ? -6.092 19.568 10.455 1.00 84.31 86 LYS A C 1
ATOM 630 O O . LYS A 1 86 ? -6.495 20.703 10.223 1.00 84.31 86 LYS A O 1
ATOM 635 N N . ARG A 1 87 ? -5.097 19.320 11.306 1.00 81.44 87 ARG A N 1
ATOM 636 C CA . ARG A 1 87 ? -4.446 20.331 12.147 1.00 81.44 87 ARG A CA 1
ATOM 637 C C . ARG A 1 87 ? -2.955 20.472 11.858 1.00 81.44 87 ARG A C 1
ATOM 639 O O . ARG A 1 87 ? -2.335 21.418 12.335 1.00 81.44 87 ARG A O 1
ATOM 646 N N . LEU A 1 88 ? -2.388 19.549 11.085 1.00 78.75 88 LEU A N 1
ATOM 647 C CA . LEU A 1 88 ? -1.024 19.659 10.594 1.00 78.75 88 LEU A CA 1
ATOM 648 C C . LEU A 1 88 ? -0.951 20.696 9.465 1.00 78.75 88 LEU A C 1
ATOM 650 O O . LEU A 1 88 ? -1.847 20.741 8.619 1.00 78.75 88 LEU A O 1
ATOM 654 N N . PRO A 1 89 ? 0.113 21.516 9.417 1.00 77.31 89 PRO A N 1
ATOM 655 C CA . PRO A 1 89 ? 0.341 22.389 8.279 1.00 77.31 89 PRO A CA 1
ATOM 656 C C . PRO A 1 89 ? 0.601 21.565 7.012 1.00 77.31 89 PRO A C 1
ATOM 658 O O . PRO A 1 89 ? 1.117 20.445 7.060 1.00 77.31 89 PRO A O 1
ATOM 661 N N . VAL A 1 90 ? 0.279 22.147 5.858 1.00 76.00 90 VAL A N 1
ATOM 662 C CA . VAL A 1 90 ? 0.678 21.592 4.559 1.00 76.00 90 VAL A CA 1
ATOM 663 C C . VAL A 1 90 ? 2.195 21.395 4.534 1.00 76.00 90 VAL A C 1
ATOM 665 O O . VAL A 1 90 ? 2.951 22.264 4.968 1.00 76.00 90 VAL A O 1
ATOM 668 N N . GLY A 1 91 ? 2.639 20.235 4.049 1.00 76.56 91 GLY A N 1
ATOM 669 C CA . GLY A 1 91 ? 4.060 19.886 4.006 1.00 76.56 91 GLY A CA 1
ATOM 670 C C . GLY A 1 91 ? 4.668 19.499 5.358 1.00 76.56 91 GLY A C 1
ATOM 671 O O . GLY A 1 91 ? 5.886 19.342 5.433 1.00 76.56 91 GLY A O 1
ATOM 672 N N . ALA A 1 92 ? 3.854 19.320 6.408 1.00 80.50 92 ALA A N 1
ATOM 673 C CA . ALA A 1 92 ? 4.317 18.752 7.669 1.00 80.50 92 ALA A CA 1
ATOM 674 C C . ALA A 1 92 ? 5.073 17.429 7.440 1.00 80.50 92 ALA A C 1
ATOM 676 O O . ALA A 1 92 ? 4.720 16.651 6.541 1.00 80.50 92 ALA A O 1
ATOM 677 N N . PRO A 1 93 ? 6.109 17.152 8.249 1.00 84.00 93 PRO A N 1
ATOM 678 C CA . PRO A 1 93 ? 6.824 15.893 8.157 1.00 84.00 93 PRO A CA 1
ATOM 679 C C . PRO A 1 93 ? 5.905 14.710 8.507 1.00 84.00 93 PRO A C 1
ATOM 681 O O . PRO A 1 93 ? 4.858 14.871 9.134 1.00 84.00 93 PRO A O 1
ATOM 684 N N . LEU A 1 94 ? 6.297 13.506 8.078 1.00 86.69 94 LEU A N 1
ATOM 685 C CA . LEU A 1 94 ? 5.504 12.290 8.267 1.00 86.69 94 LEU A CA 1
ATOM 686 C C . LEU A 1 94 ? 5.272 12.010 9.760 1.00 86.69 94 LEU A C 1
ATOM 688 O O . LEU A 1 94 ? 6.236 11.919 10.523 1.00 86.69 94 LEU A O 1
ATOM 692 N N . VAL A 1 95 ? 4.008 11.815 10.140 1.00 88.56 95 VAL A N 1
ATOM 693 C CA . VAL A 1 95 ? 3.590 11.407 11.491 1.00 88.56 95 VAL A CA 1
ATOM 694 C C . VAL A 1 95 ? 3.114 9.953 11.471 1.00 88.56 95 VAL A C 1
ATOM 696 O O . VAL A 1 95 ? 2.341 9.575 10.590 1.00 88.56 95 VAL A O 1
ATOM 699 N N . ALA A 1 96 ? 3.547 9.145 12.441 1.00 90.69 96 ALA A N 1
ATOM 700 C CA . ALA A 1 96 ? 3.092 7.768 12.637 1.00 90.69 96 ALA A CA 1
ATOM 701 C C . ALA A 1 96 ? 2.244 7.614 13.903 1.00 90.69 96 ALA A C 1
ATOM 703 O O . ALA A 1 96 ? 2.652 8.031 14.985 1.00 90.69 96 ALA A O 1
ATOM 704 N N . LEU A 1 97 ? 1.083 6.973 13.776 1.00 91.00 97 LEU A N 1
ATOM 705 C CA . LEU A 1 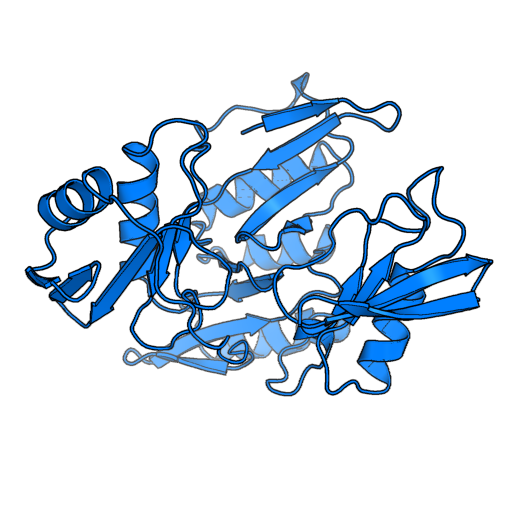97 ? 0.227 6.578 14.894 1.00 91.00 97 LEU A CA 1
ATOM 706 C C . LEU A 1 97 ? 0.224 5.057 15.042 1.00 91.00 97 LEU A C 1
ATOM 708 O O . LEU A 1 97 ? -0.354 4.360 14.214 1.00 91.00 97 LEU A O 1
ATOM 712 N N . ASP A 1 98 ? 0.851 4.538 16.088 1.00 90.56 98 ASP A N 1
ATOM 713 C CA . ASP A 1 98 ? 1.046 3.101 16.280 1.00 90.56 98 ASP A CA 1
ATOM 714 C C . ASP A 1 98 ? 0.186 2.572 17.428 1.00 90.56 98 ASP A C 1
ATOM 716 O O . ASP A 1 98 ? 0.097 3.213 18.466 1.00 90.56 98 ASP A O 1
ATOM 720 N N . ASP A 1 99 ? -0.439 1.410 17.287 1.00 89.69 99 ASP A N 1
ATOM 721 C CA . ASP A 1 99 ? -1.238 0.773 18.350 1.00 89.69 99 ASP A CA 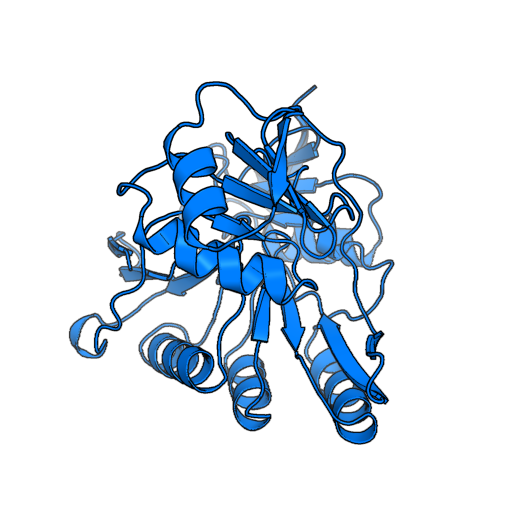1
ATOM 722 C C . ASP A 1 99 ? -0.397 -0.043 19.359 1.00 89.69 99 ASP A C 1
ATOM 724 O O . ASP A 1 99 ? -0.920 -0.749 20.225 1.00 89.69 99 ASP A O 1
ATOM 728 N N . GLY A 1 100 ? 0.930 0.039 19.253 1.00 85.88 100 GLY A N 1
ATOM 729 C CA . GLY A 1 100 ? 1.889 -0.762 19.999 1.00 85.88 100 GLY A CA 1
ATOM 730 C C . GLY A 1 100 ? 2.354 -2.022 19.269 1.00 85.88 100 GLY A C 1
ATOM 731 O O . GLY A 1 100 ? 3.190 -2.734 19.829 1.00 85.88 100 GLY A O 1
ATOM 732 N N . SER A 1 101 ? 1.847 -2.308 18.066 1.00 84.94 101 SER A N 1
ATOM 733 C CA . SER A 1 101 ? 2.311 -3.419 17.224 1.00 84.94 101 SER A CA 1
ATOM 734 C C . SER A 1 101 ? 3.608 -3.122 16.462 1.00 84.94 101 SER A C 1
ATOM 736 O O . SER A 1 101 ? 4.238 -4.053 15.953 1.00 84.94 101 SER A O 1
ATOM 738 N N . GLY A 1 102 ? 4.030 -1.857 16.380 1.00 84.62 102 GLY A N 1
ATOM 739 C CA . GLY A 1 102 ? 5.242 -1.432 15.674 1.00 84.62 102 GLY A CA 1
ATOM 740 C C . GLY A 1 102 ? 5.113 -1.419 14.147 1.00 84.62 102 GLY A C 1
ATOM 741 O O . GLY A 1 102 ? 6.105 -1.207 13.445 1.00 84.62 102 GLY A O 1
ATOM 742 N N . ASP A 1 103 ? 3.915 -1.653 13.607 1.00 85.31 103 ASP A N 1
ATOM 743 C CA . ASP A 1 103 ? 3.691 -1.678 12.165 1.00 85.31 103 ASP A CA 1
ATOM 744 C C . ASP A 1 103 ? 3.739 -0.279 11.534 1.00 85.31 103 ASP A C 1
ATOM 746 O O . ASP A 1 103 ? 4.104 -0.174 10.364 1.00 85.31 103 ASP A O 1
ATOM 750 N N . ALA A 1 104 ? 3.494 0.800 12.283 1.00 86.38 104 ALA A N 1
ATOM 751 C CA . ALA A 1 104 ? 3.613 2.174 11.794 1.00 86.38 104 ALA A CA 1
ATOM 752 C C . ALA A 1 104 ? 4.997 2.786 12.082 1.00 86.38 104 ALA A C 1
ATOM 754 O O . ALA A 1 104 ? 5.543 3.494 11.231 1.00 86.38 104 ALA A O 1
ATOM 755 N N . LEU A 1 105 ? 5.601 2.484 13.238 1.00 80.94 105 LEU A N 1
ATOM 756 C CA . LEU A 1 105 ? 6.825 3.150 13.722 1.00 80.94 105 LEU A CA 1
ATOM 757 C C . LEU A 1 105 ? 8.061 2.941 12.831 1.00 80.94 105 LEU A C 1
ATOM 759 O O . LEU A 1 105 ? 8.894 3.837 12.715 1.00 80.94 105 LEU A O 1
ATOM 763 N N . GLY A 1 106 ? 8.177 1.794 12.158 1.00 74.44 106 GLY A N 1
ATOM 764 C CA . GLY A 1 106 ? 9.352 1.463 11.339 1.00 74.44 106 GLY A CA 1
ATOM 765 C C . GLY A 1 106 ? 9.448 2.169 9.977 1.00 74.44 106 GLY A C 1
ATOM 766 O O . GLY A 1 106 ? 10.335 1.861 9.184 1.00 74.44 106 GLY A O 1
ATOM 767 N N . HIS A 1 107 ? 8.547 3.103 9.665 1.00 79.88 107 HIS A N 1
ATOM 768 C CA . HIS A 1 107 ? 8.391 3.651 8.311 1.00 79.88 107 HIS A CA 1
ATOM 769 C C . HIS A 1 107 ? 8.942 5.073 8.133 1.00 79.88 107 HIS A C 1
ATOM 771 O O . HIS A 1 107 ? 8.503 5.811 7.250 1.00 79.88 107 HIS A O 1
ATOM 777 N N . GLY A 1 108 ? 9.939 5.447 8.942 1.00 78.00 108 GLY A N 1
ATOM 778 C CA . GLY A 1 108 ? 10.688 6.698 8.773 1.00 78.00 108 GLY A CA 1
ATOM 779 C C . GLY A 1 108 ? 9.864 7.953 9.059 1.00 78.00 108 GLY A C 1
ATOM 780 O O . GLY A 1 108 ? 10.087 8.994 8.440 1.00 78.00 108 GLY A O 1
ATOM 781 N N . ALA A 1 109 ? 8.882 7.851 9.956 1.00 83.94 109 ALA A N 1
ATOM 782 C CA . ALA A 1 109 ? 8.143 9.009 10.429 1.00 83.94 109 ALA A CA 1
ATOM 783 C C . ALA A 1 109 ? 9.061 9.918 11.251 1.00 83.94 109 ALA A C 1
ATOM 785 O O . ALA A 1 109 ? 9.841 9.446 12.075 1.00 83.94 109 ALA A O 1
ATOM 786 N N . ALA A 1 110 ? 8.965 11.227 11.027 1.00 83.12 110 ALA A N 1
ATOM 787 C CA . ALA A 1 110 ? 9.712 12.193 11.823 1.00 83.12 110 ALA A CA 1
ATOM 788 C C . ALA A 1 110 ? 9.161 12.271 13.243 1.00 83.12 110 ALA A C 1
ATOM 790 O O . ALA A 1 110 ? 9.913 12.529 14.173 1.00 83.12 110 ALA A O 1
ATOM 791 N N . HIS A 1 111 ? 7.864 12.019 13.408 1.00 84.69 111 HIS A N 1
ATOM 792 C CA . HIS A 1 111 ? 7.226 11.991 14.708 1.00 84.69 111 HIS A CA 1
ATOM 793 C C . HIS A 1 111 ? 6.316 10.784 14.843 1.00 84.69 111 HIS A C 1
ATOM 795 O O . HIS A 1 111 ? 5.730 10.319 13.863 1.00 84.69 111 HIS A O 1
ATOM 801 N N . ALA A 1 112 ? 6.174 10.299 16.070 1.00 86.12 112 ALA A N 1
ATOM 802 C CA . ALA A 1 112 ? 5.379 9.126 16.353 1.00 86.12 112 ALA A CA 1
ATOM 803 C C . ALA A 1 112 ? 4.606 9.260 17.662 1.00 86.12 112 ALA A C 1
ATOM 805 O O . ALA A 1 112 ? 5.074 9.874 18.623 1.00 86.12 112 ALA A O 1
ATOM 806 N N . MET A 1 113 ? 3.436 8.634 17.694 1.00 86.69 113 MET A N 1
ATOM 807 C CA . MET A 1 113 ? 2.635 8.456 18.893 1.00 86.69 113 MET A CA 1
ATOM 808 C C . MET A 1 113 ? 2.195 7.004 18.988 1.00 86.69 113 MET A C 1
ATOM 810 O O . MET A 1 113 ? 1.628 6.463 18.041 1.00 86.69 113 MET A O 1
ATOM 814 N N . THR A 1 114 ? 2.416 6.405 20.151 1.00 88.75 114 THR A N 1
ATOM 815 C CA . THR A 1 114 ? 1.927 5.065 20.467 1.00 88.75 114 THR A CA 1
ATOM 816 C C . THR A 1 114 ? 0.624 5.182 21.246 1.00 88.75 114 THR A C 1
ATOM 818 O O . THR A 1 114 ? 0.564 5.871 22.259 1.00 88.75 114 THR A O 1
ATOM 821 N N . VAL A 1 115 ? -0.420 4.506 20.792 1.00 86.75 115 VAL A N 1
ATOM 822 C CA . VAL A 1 115 ? -1.768 4.509 21.353 1.00 86.75 115 VAL A CA 1
ATOM 823 C C . VAL A 1 115 ? -2.053 3.140 21.958 1.00 86.75 115 VAL A C 1
ATOM 825 O O . VAL A 1 115 ? -1.947 2.124 21.281 1.00 86.75 115 VAL A O 1
ATOM 828 N N . ARG A 1 116 ? -2.429 3.095 23.238 1.00 84.44 116 ARG A N 1
ATOM 829 C CA . ARG A 1 116 ? -2.799 1.862 23.945 1.00 84.44 116 ARG A CA 1
ATOM 830 C C . ARG A 1 116 ? -4.047 2.098 24.783 1.00 84.44 116 ARG A C 1
ATOM 832 O O . ARG A 1 116 ? -3.984 2.754 25.821 1.00 84.44 116 ARG A O 1
ATOM 839 N N . GLY A 1 117 ? -5.173 1.543 24.339 1.00 80.38 117 GLY A N 1
ATOM 840 C CA . GLY A 1 117 ? -6.471 1.797 24.965 1.00 80.38 117 GLY A CA 1
ATOM 841 C C . GLY A 1 117 ? -6.780 3.295 24.976 1.00 80.38 117 GLY A C 1
ATOM 842 O O . GLY A 1 117 ? -6.739 3.945 23.936 1.00 80.38 117 GLY A O 1
ATOM 843 N N . GLU A 1 118 ? -7.032 3.844 26.161 1.00 79.81 118 GLU A N 1
ATOM 844 C CA . GLU A 1 118 ? -7.313 5.271 26.373 1.00 79.81 118 GLU A CA 1
ATOM 845 C C . GLU A 1 118 ? -6.052 6.103 26.669 1.00 79.81 118 GLU A C 1
ATOM 847 O O . GLU A 1 118 ? -6.149 7.231 27.142 1.00 79.81 118 GLU A O 1
ATOM 852 N N . CYS A 1 119 ? -4.851 5.571 26.422 1.00 78.94 119 CYS A N 1
ATOM 853 C CA . CYS A 1 119 ? -3.592 6.267 26.681 1.00 78.94 119 CYS A CA 1
ATOM 854 C C . CYS A 1 119 ? -2.800 6.489 25.387 1.00 78.94 119 CYS A C 1
ATOM 856 O O . CYS A 1 119 ? -2.714 5.603 24.535 1.00 78.94 119 CYS A O 1
ATOM 858 N N . ALA A 1 120 ? -2.203 7.673 25.256 1.00 81.31 120 ALA A N 1
ATOM 859 C CA . ALA A 1 120 ? -1.260 8.012 24.198 1.00 81.31 120 ALA A CA 1
ATOM 860 C C . ALA A 1 120 ? 0.116 8.305 24.799 1.00 81.31 120 ALA A C 1
ATOM 862 O O . ALA A 1 120 ? 0.224 9.013 25.801 1.00 81.31 120 ALA A O 1
ATOM 863 N N . THR A 1 121 ? 1.166 7.810 24.151 1.00 79.50 121 THR A N 1
ATOM 864 C CA . THR A 1 121 ? 2.562 8.095 24.481 1.00 79.50 121 THR A CA 1
ATOM 865 C C . THR A 1 121 ? 3.233 8.799 23.310 1.00 79.50 121 THR A C 1
ATOM 867 O O . THR A 1 121 ? 3.243 8.284 22.193 1.00 79.50 121 THR A O 1
ATOM 870 N N . VAL A 1 122 ? 3.834 9.957 23.578 1.00 74.75 122 VAL A N 1
ATOM 871 C CA . VAL A 1 122 ? 4.570 10.778 22.609 1.00 74.75 122 VAL A CA 1
ATOM 872 C C . VAL A 1 122 ? 5.951 11.085 23.186 1.00 74.75 122 VAL A C 1
ATOM 874 O O . VAL A 1 122 ? 6.035 11.611 24.291 1.00 74.75 122 VAL A O 1
ATOM 877 N N . HIS A 1 123 ? 7.036 10.733 22.484 1.00 68.31 123 HIS A N 1
ATOM 878 C CA . HIS A 1 123 ? 8.423 10.891 22.974 1.00 68.31 123 HIS A CA 1
ATOM 879 C C . HIS A 1 123 ? 8.640 10.404 24.426 1.00 68.31 123 HIS A C 1
ATOM 881 O O . HIS A 1 123 ? 9.306 11.051 25.230 1.00 68.31 123 HIS A O 1
ATOM 887 N N . GLY A 1 124 ? 8.025 9.274 24.793 1.00 65.88 124 GLY A N 1
ATOM 888 C CA . GLY A 1 124 ? 8.124 8.697 26.140 1.00 65.88 124 GLY A CA 1
ATOM 889 C C . GLY A 1 124 ? 7.250 9.365 27.211 1.00 65.88 124 GLY A C 1
ATOM 890 O O . GLY A 1 124 ? 7.217 8.885 28.342 1.00 65.88 124 GLY A O 1
ATOM 891 N N . VAL A 1 125 ? 6.505 10.422 26.874 1.00 64.31 125 VAL A N 1
ATOM 892 C CA . VAL A 1 125 ? 5.533 11.061 27.770 1.00 64.31 125 VAL A CA 1
ATOM 893 C C . VAL A 1 125 ? 4.150 10.473 27.516 1.00 64.31 125 VAL A C 1
ATOM 895 O O . VAL A 1 125 ? 3.620 10.583 26.411 1.00 64.31 125 VAL A O 1
ATOM 898 N N . SER A 1 126 ? 3.565 9.853 28.541 1.00 75.31 126 SER A N 1
ATOM 899 C CA . SER A 1 126 ? 2.225 9.259 28.485 1.00 75.31 126 SER A CA 1
ATOM 900 C C . SER A 1 126 ? 1.164 10.190 29.065 1.00 75.31 126 SER A C 1
ATOM 902 O O . SER A 1 126 ? 1.394 10.841 30.084 1.00 75.31 126 SER A O 1
ATOM 904 N N . GLY A 1 127 ? -0.019 10.204 28.455 1.00 70.19 127 GLY A N 1
ATOM 905 C CA . GLY A 1 127 ? -1.187 10.936 28.942 1.00 70.19 127 GLY A CA 1
ATOM 906 C C . GLY A 1 127 ? -2.502 10.290 28.513 1.00 70.19 127 GLY A C 1
ATOM 907 O O . GLY A 1 127 ? -2.518 9.375 27.685 1.00 70.19 127 GLY A O 1
ATOM 908 N N . GLU A 1 128 ? -3.611 10.758 29.086 1.00 74.38 128 GLU A N 1
ATOM 909 C CA . GLU A 1 128 ? -4.950 10.365 28.637 1.00 74.38 128 GLU A CA 1
ATOM 910 C C . GLU A 1 128 ? -5.181 10.803 27.189 1.00 74.38 128 GLU A C 1
ATOM 912 O O . GLU A 1 128 ? -4.925 11.950 26.795 1.00 74.38 128 GLU A O 1
ATOM 917 N N . LEU A 1 129 ? -5.692 9.867 26.398 1.00 70.50 129 LEU A N 1
ATOM 918 C CA . LEU A 1 129 ? -6.036 10.069 25.009 1.00 70.50 129 LEU A CA 1
ATOM 919 C C . LEU A 1 129 ? -7.402 10.746 24.949 1.00 70.50 129 LEU A C 1
ATOM 921 O O . LEU A 1 129 ? -8.447 10.105 25.004 1.00 70.50 129 LEU A O 1
ATOM 925 N N . ASN A 1 130 ? -7.394 12.066 24.794 1.00 67.00 130 ASN A N 1
ATOM 926 C CA . ASN A 1 130 ? -8.536 12.781 24.250 1.00 67.00 130 ASN A CA 1
ATOM 927 C C . ASN A 1 130 ? -8.120 13.428 22.920 1.00 67.00 130 ASN A C 1
ATOM 929 O O . ASN A 1 130 ? -6.960 13.791 22.723 1.00 67.00 130 ASN A O 1
ATOM 933 N N . HIS A 1 131 ? -9.050 13.530 21.964 1.00 61.38 131 HIS A N 1
ATOM 934 C CA . HIS A 1 131 ? -8.724 13.998 20.609 1.00 61.38 131 HIS A CA 1
ATOM 935 C C . HIS A 1 131 ? -8.039 15.376 20.599 1.00 61.38 131 HIS A C 1
ATOM 937 O O . HIS A 1 131 ? -7.217 15.634 19.726 1.00 61.38 131 HIS A O 1
ATOM 943 N N . SER A 1 132 ? -8.345 16.250 21.563 1.00 63.31 132 SER A N 1
ATOM 944 C CA . SER A 1 132 ? -7.700 17.558 21.725 1.00 63.31 132 SER A CA 1
ATOM 945 C C . SER A 1 132 ? -6.272 17.479 22.278 1.00 63.31 132 SER A C 1
ATOM 947 O O . SER A 1 132 ? -5.400 18.160 21.749 1.00 63.31 132 SER A O 1
ATOM 949 N N . SER A 1 133 ? -6.009 16.641 23.285 1.00 64.69 133 SER A N 1
ATOM 950 C CA . SER A 1 133 ? -4.703 16.511 23.942 1.00 64.69 133 SER A CA 1
ATOM 951 C C . SER A 1 133 ? -3.702 15.796 23.047 1.00 64.69 133 SER A C 1
ATOM 953 O O . SER A 1 133 ? -2.577 16.258 22.914 1.00 64.69 133 SER A O 1
ATOM 955 N N . ALA A 1 134 ? -4.122 14.729 22.361 1.00 61.31 134 ALA A N 1
ATOM 956 C CA . ALA A 1 134 ? -3.276 14.006 21.413 1.00 61.31 134 ALA A CA 1
ATOM 957 C C . ALA A 1 134 ? -2.810 14.927 20.277 1.00 61.31 134 ALA A C 1
ATOM 959 O O . ALA A 1 134 ? -1.638 14.958 19.914 1.00 61.31 134 ALA A O 1
ATOM 960 N N . VAL A 1 135 ? -3.726 15.740 19.761 1.00 61.84 135 VAL A N 1
ATOM 961 C CA . VAL A 1 135 ? -3.436 16.778 18.774 1.00 61.84 135 VAL A CA 1
ATOM 962 C C . VAL A 1 135 ? -2.494 17.846 19.317 1.00 61.84 135 VAL A C 1
ATOM 964 O O . VAL A 1 135 ? -1.574 18.245 18.613 1.00 61.84 135 VAL A O 1
ATOM 967 N N . GLU A 1 136 ? -2.733 18.347 20.529 1.00 65.88 136 GLU A N 1
ATOM 968 C CA . GLU A 1 136 ? -1.926 19.411 21.128 1.00 65.88 136 GLU A CA 1
ATOM 969 C C . GLU A 1 136 ? -0.495 18.920 21.386 1.00 65.88 136 GLU A C 1
ATOM 971 O O . GLU A 1 136 ? 0.465 19.590 21.005 1.00 65.88 136 GLU A O 1
ATOM 976 N N . SER A 1 137 ? -0.350 17.706 21.921 1.00 65.25 137 SER A N 1
ATOM 977 C CA . SER A 1 137 ? 0.930 17.013 22.079 1.00 65.25 137 SER A CA 1
ATOM 978 C C . SER A 1 137 ? 1.636 16.799 20.743 1.00 65.25 137 SER A C 1
ATOM 980 O O . SER A 1 137 ? 2.840 17.024 20.658 1.00 65.25 137 SER A O 1
ATOM 982 N N . LEU A 1 138 ? 0.899 16.433 19.688 1.00 63.56 138 LEU A N 1
ATOM 983 C CA . LEU A 1 138 ? 1.467 16.265 18.351 1.00 63.56 138 LEU A CA 1
ATOM 984 C C . LEU A 1 138 ? 1.850 17.605 17.690 1.00 63.56 138 LEU A C 1
ATOM 986 O O . LEU A 1 138 ? 2.861 17.713 17.006 1.00 63.56 138 LEU A O 1
ATOM 990 N N . SER A 1 139 ? 1.078 18.668 17.909 1.00 60.25 139 SER A N 1
ATOM 991 C CA . SER A 1 139 ? 1.370 19.999 17.355 1.00 60.25 139 SER A CA 1
ATOM 992 C C . SER A 1 139 ? 2.624 20.646 17.957 1.00 60.25 139 SER A C 1
ATOM 994 O O . SER A 1 139 ? 3.180 21.572 17.373 1.00 60.25 139 SER A O 1
ATOM 996 N N . ARG A 1 140 ? 3.067 20.145 19.117 1.00 61.88 140 ARG A N 1
ATOM 997 C CA . ARG A 1 140 ? 4.265 20.576 19.851 1.00 61.88 140 ARG A CA 1
ATOM 998 C C . ARG A 1 140 ? 5.470 19.656 19.644 1.00 61.88 140 ARG A C 1
ATOM 1000 O O . ARG A 1 140 ? 6.462 19.814 20.348 1.00 61.88 140 ARG A O 1
ATOM 1007 N N . LEU A 1 141 ? 5.376 18.679 18.741 1.00 61.72 141 LEU A N 1
ATOM 1008 C CA . LEU A 1 141 ? 6.457 17.739 18.463 1.00 61.72 141 LEU A CA 1
ATOM 1009 C C . LEU A 1 141 ? 7.703 18.476 17.958 1.00 61.72 141 LEU A C 1
ATOM 1011 O O . LEU A 1 141 ? 7.772 18.900 16.807 1.00 61.72 141 LEU A O 1
ATOM 1015 N N . GLU A 1 142 ? 8.710 18.575 18.817 1.00 53.53 142 GLU A N 1
ATOM 1016 C CA . GLU A 1 142 ? 10.075 18.925 18.446 1.00 53.53 142 GLU A CA 1
ATOM 1017 C C . GLU A 1 142 ? 10.951 17.683 18.654 1.00 53.53 142 GLU A C 1
ATOM 1019 O O . GLU A 1 142 ? 10.968 17.101 19.737 1.00 53.53 142 GLU A O 1
ATOM 1024 N N . GLY A 1 143 ? 11.681 17.269 17.614 1.00 54.56 143 GLY A N 1
ATOM 1025 C CA . GLY A 1 143 ? 12.583 16.112 17.664 1.00 54.56 143 GLY A CA 1
ATOM 1026 C C . GLY A 1 143 ? 12.115 14.900 16.853 1.00 54.56 143 GLY A C 1
ATOM 1027 O O . GLY A 1 143 ? 10.938 14.752 16.528 1.00 54.56 143 GLY A O 1
ATOM 1028 N N . ALA A 1 144 ? 13.074 14.046 16.486 1.00 58.75 144 ALA A N 1
ATOM 1029 C CA . ALA A 1 144 ? 12.834 12.849 15.685 1.00 58.75 144 ALA A CA 1
ATOM 1030 C C . ALA A 1 144 ? 12.229 11.717 16.534 1.00 58.75 144 ALA A C 1
ATOM 1032 O O . ALA A 1 144 ? 12.592 11.546 17.698 1.00 58.75 144 ALA A O 1
ATOM 1033 N N . ALA A 1 145 ? 11.320 10.937 15.954 1.00 65.00 145 ALA A N 1
ATOM 1034 C CA . ALA A 1 145 ? 10.894 9.663 16.515 1.00 65.00 145 ALA A CA 1
ATOM 1035 C C . ALA A 1 145 ? 12.077 8.688 16.549 1.00 65.00 145 ALA A C 1
ATOM 1037 O O . ALA A 1 145 ? 12.883 8.648 15.616 1.00 65.00 145 ALA A O 1
ATOM 1038 N N . ASP A 1 146 ? 12.158 7.883 17.609 1.00 60.03 146 ASP A N 1
ATOM 1039 C CA . ASP A 1 146 ? 13.134 6.802 17.669 1.00 60.03 146 ASP A CA 1
ATOM 1040 C C . ASP A 1 146 ? 12.879 5.809 16.532 1.00 60.03 146 ASP A C 1
ATOM 1042 O O . ASP A 1 146 ? 11.741 5.409 16.264 1.00 60.03 146 ASP A O 1
ATOM 1046 N N . SER A 1 147 ? 13.952 5.395 15.860 1.00 59.41 147 SER A N 1
ATOM 1047 C CA . SER A 1 147 ? 13.875 4.373 14.824 1.00 59.41 147 SER A CA 1
ATOM 1048 C C . SER A 1 147 ? 13.488 3.036 15.456 1.00 59.41 147 SER A C 1
ATOM 1050 O O . SER A 1 147 ? 14.290 2.425 16.165 1.00 59.41 147 SER A O 1
ATOM 1052 N N . ALA A 1 148 ? 12.273 2.567 15.183 1.00 65.69 148 ALA A N 1
ATOM 1053 C CA . ALA A 1 148 ? 11.844 1.220 15.531 1.00 65.69 148 ALA A CA 1
ATOM 1054 C C . ALA A 1 148 ? 12.107 0.255 14.360 1.00 65.69 148 ALA A C 1
ATOM 1056 O O . ALA A 1 148 ? 12.011 0.661 13.197 1.00 65.69 148 ALA A O 1
ATOM 1057 N N . PRO A 1 149 ? 12.413 -1.027 14.624 1.00 66.12 149 PRO A N 1
ATOM 1058 C CA . PRO A 1 149 ? 12.403 -2.039 13.575 1.00 66.12 149 PRO A CA 1
ATOM 1059 C C . PRO A 1 149 ? 11.003 -2.143 12.952 1.00 66.12 149 PRO A C 1
ATOM 1061 O O . PRO A 1 149 ? 9.992 -2.005 13.638 1.00 66.12 149 PRO A O 1
ATOM 1064 N N . THR A 1 150 ? 10.935 -2.390 11.644 1.00 70.62 150 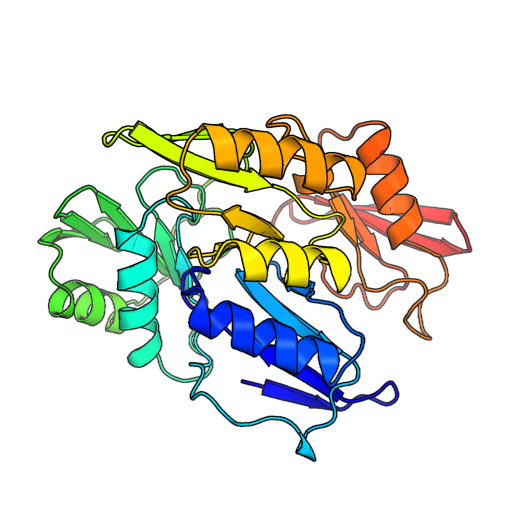THR A N 1
ATOM 1065 C CA . THR A 1 150 ? 9.660 -2.605 10.948 1.00 70.62 150 THR A CA 1
ATOM 1066 C C . THR A 1 150 ? 9.056 -3.946 11.341 1.00 70.62 150 THR A C 1
ATOM 1068 O O . THR A 1 150 ? 9.676 -4.984 11.097 1.00 70.62 150 THR A O 1
ATOM 1071 N N . SER A 1 151 ? 7.834 -3.937 11.873 1.00 77.19 151 SER A N 1
ATOM 1072 C CA . SER A 1 151 ? 7.060 -5.166 12.057 1.00 77.19 151 SER A CA 1
ATOM 1073 C C . SER A 1 151 ? 6.619 -5.757 10.707 1.00 77.19 151 SER A C 1
ATOM 1075 O O . SER A 1 151 ? 6.346 -5.000 9.767 1.00 77.19 151 SER A O 1
ATOM 1077 N N . PRO A 1 152 ? 6.516 -7.095 10.588 1.00 79.81 152 PRO A N 1
ATOM 1078 C CA . PRO A 1 152 ? 5.954 -7.734 9.405 1.00 79.81 152 PRO A CA 1
ATOM 1079 C C . PRO A 1 152 ? 4.536 -7.239 9.114 1.00 79.81 152 PRO A C 1
ATOM 1081 O O . PRO A 1 152 ? 3.747 -6.980 10.026 1.00 79.81 152 PRO A O 1
ATOM 1084 N N . VAL A 1 153 ? 4.190 -7.146 7.829 1.00 85.00 153 VAL A N 1
ATOM 1085 C CA . VAL A 1 153 ? 2.824 -6.809 7.415 1.00 85.00 153 VAL A CA 1
ATOM 1086 C C . VAL A 1 153 ? 1.889 -7.918 7.871 1.00 85.00 153 VAL A C 1
ATOM 1088 O O . VAL A 1 153 ? 2.078 -9.061 7.476 1.00 85.00 153 VAL A O 1
ATOM 1091 N N . ARG A 1 154 ? 0.865 -7.590 8.660 1.00 91.44 154 ARG A N 1
ATOM 1092 C CA . ARG A 1 154 ? -0.193 -8.546 9.013 1.00 91.44 154 ARG A CA 1
ATOM 1093 C C . ARG A 1 154 ? -1.137 -8.731 7.827 1.00 91.44 154 ARG A C 1
ATOM 1095 O O . ARG A 1 154 ? -1.839 -7.784 7.466 1.00 91.44 154 ARG A O 1
ATOM 1102 N N . LEU A 1 155 ? -1.108 -9.918 7.225 1.00 95.00 155 LEU A N 1
ATOM 1103 C CA . LEU A 1 155 ? -1.921 -10.315 6.073 1.00 95.00 155 LEU A CA 1
ATOM 1104 C C . LEU A 1 155 ? -2.835 -11.487 6.438 1.00 95.00 155 LEU A C 1
ATOM 1106 O O . LEU A 1 155 ? -2.599 -12.207 7.405 1.00 95.00 155 LEU A O 1
ATOM 1110 N N . GLY A 1 156 ? -3.863 -11.688 5.623 1.00 96.31 156 GLY A N 1
ATOM 1111 C CA . GLY A 1 156 ? -4.795 -12.794 5.747 1.00 96.31 156 GLY A CA 1
ATOM 1112 C C . GLY A 1 156 ? -6.001 -12.469 6.614 1.00 96.31 156 GLY A C 1
ATOM 1113 O O . GLY A 1 156 ? -6.552 -11.367 6.559 1.00 96.31 156 GLY A O 1
ATOM 1114 N N . TRP A 1 157 ? -6.445 -13.481 7.351 1.00 97.38 157 TRP A N 1
ATOM 1115 C CA . TRP A 1 157 ? -7.680 -13.474 8.123 1.00 97.38 157 TRP A CA 1
ATOM 1116 C C . TRP A 1 157 ? -7.470 -12.885 9.516 1.00 97.38 157 TRP A C 1
ATOM 1118 O O . TRP A 1 157 ? -6.601 -13.343 10.256 1.00 97.38 157 TRP A O 1
ATOM 1128 N N . ILE A 1 158 ? -8.269 -11.881 9.878 1.00 94.94 158 ILE A N 1
ATOM 1129 C CA . ILE A 1 158 ? -8.155 -11.169 11.153 1.00 94.94 158 ILE A CA 1
ATOM 1130 C C . ILE A 1 158 ? -9.516 -11.197 11.842 1.00 94.94 158 ILE A C 1
ATOM 1132 O O . ILE A 1 158 ? -10.431 -10.456 11.478 1.00 94.94 158 ILE A O 1
ATOM 1136 N N . GLU A 1 159 ? -9.641 -12.077 12.831 1.00 95.12 159 GLU A N 1
ATOM 1137 C CA . GLU A 1 159 ? -10.850 -12.216 13.640 1.00 95.12 159 GLU A CA 1
ATOM 1138 C C . GLU A 1 159 ? -11.052 -11.000 14.544 1.00 95.12 159 GLU A C 1
ATOM 1140 O O . GLU A 1 159 ? -10.104 -10.480 15.143 1.00 95.12 159 GLU A O 1
ATOM 1145 N N . GLN A 1 160 ? -12.303 -10.561 14.657 1.00 92.62 160 GLN A N 1
ATOM 1146 C CA . GLN A 1 160 ? -12.699 -9.467 15.530 1.00 92.62 160 GLN A CA 1
ATOM 1147 C C . GLN A 1 160 ? -13.502 -9.982 16.734 1.00 92.62 160 GLN A C 1
ATOM 1149 O O . GLN A 1 160 ? -14.198 -10.994 16.626 1.00 92.62 160 GLN A O 1
ATOM 1154 N N . PRO A 1 161 ? -13.464 -9.285 17.888 1.00 90.56 161 PRO A N 1
ATOM 1155 C CA . PRO A 1 161 ? -14.167 -9.724 19.096 1.00 90.56 161 PRO A CA 1
ATOM 1156 C C . PRO A 1 161 ? -15.689 -9.867 18.950 1.00 90.56 161 PRO A C 1
ATOM 1158 O O . PRO A 1 161 ? -16.311 -10.577 19.737 1.00 90.56 161 PRO A O 1
ATOM 1161 N N . ASP A 1 162 ? -16.296 -9.182 17.981 1.00 92.44 162 ASP A N 1
ATOM 1162 C CA . ASP A 1 162 ? -17.734 -9.218 17.701 1.00 92.44 162 ASP A CA 1
ATOM 1163 C C . ASP A 1 162 ? -18.140 -10.324 16.706 1.00 92.44 162 ASP A C 1
ATOM 1165 O O . ASP A 1 162 ? -19.311 -10.420 16.336 1.00 92.44 162 ASP A O 1
ATOM 1169 N N . GLY A 1 163 ? -17.190 -11.167 16.284 1.00 93.38 163 GLY A N 1
ATOM 1170 C CA . GLY A 1 163 ? -17.401 -12.242 15.315 1.00 93.38 163 GLY A CA 1
ATOM 1171 C C . GLY A 1 163 ? -17.299 -11.807 13.851 1.00 93.38 163 GLY A C 1
ATOM 1172 O O . GLY A 1 163 ? -17.467 -12.643 12.964 1.00 93.38 163 GLY A O 1
ATOM 1173 N N . ARG A 1 164 ? -17.019 -10.528 13.565 1.00 96.62 164 ARG A N 1
ATOM 1174 C CA . ARG A 1 164 ? -16.686 -10.073 12.209 1.00 96.62 164 ARG A CA 1
ATOM 1175 C C . ARG A 1 164 ? -15.243 -10.404 11.852 1.00 96.62 164 ARG A C 1
ATOM 1177 O O . ARG A 1 164 ? -14.422 -10.770 12.693 1.00 96.62 164 ARG A O 1
ATOM 1184 N N . VAL A 1 165 ? -14.922 -10.225 10.578 1.00 97.44 165 VAL A N 1
ATOM 1185 C CA . VAL A 1 165 ? -13.610 -10.521 10.014 1.00 97.44 165 VAL A CA 1
ATOM 1186 C C . VAL A 1 165 ? -13.100 -9.307 9.252 1.00 97.44 165 VAL A C 1
ATOM 1188 O O . VAL A 1 165 ? -13.798 -8.745 8.411 1.00 97.44 165 VAL A O 1
ATOM 1191 N N . SER A 1 166 ? -11.867 -8.898 9.536 1.00 97.12 166 SER A N 1
ATOM 1192 C CA . SER A 1 166 ? -11.096 -8.061 8.617 1.00 97.12 166 SER A CA 1
ATOM 1193 C C . SER A 1 166 ? -10.215 -8.958 7.740 1.00 97.12 166 SER A C 1
ATOM 1195 O O . SER A 1 166 ? -9.591 -9.894 8.237 1.00 97.12 166 SER A O 1
ATOM 1197 N N . ILE A 1 167 ? -10.143 -8.680 6.438 1.00 97.81 167 ILE A N 1
ATOM 1198 C CA . ILE A 1 167 ? -9.288 -9.414 5.494 1.00 97.81 167 ILE A CA 1
ATOM 1199 C C . ILE A 1 167 ? -8.211 -8.485 4.946 1.00 97.81 167 ILE A C 1
ATOM 1201 O O . ILE A 1 167 ? -8.519 -7.490 4.292 1.00 97.81 167 ILE A O 1
ATOM 1205 N N . ALA A 1 168 ? -6.944 -8.832 5.173 1.00 97.62 168 ALA A N 1
ATOM 1206 C CA . ALA A 1 168 ? -5.792 -8.066 4.713 1.00 97.62 168 ALA A CA 1
ATOM 1207 C C . ALA A 1 168 ? -5.102 -8.747 3.524 1.00 97.62 168 ALA A C 1
ATOM 1209 O O . ALA A 1 168 ? -4.606 -9.866 3.638 1.00 97.62 168 ALA A O 1
ATOM 1210 N N . GLY A 1 169 ? -5.050 -8.072 2.378 1.00 97.50 169 GLY A N 1
ATOM 1211 C CA . GLY A 1 169 ? -4.471 -8.596 1.141 1.00 97.50 169 GLY A CA 1
ATOM 1212 C C . GLY A 1 169 ? -3.388 -7.687 0.578 1.00 97.50 169 GLY A C 1
ATOM 1213 O O . GLY A 1 169 ? -3.481 -6.467 0.665 1.00 97.50 169 GLY A O 1
ATOM 1214 N N . MET A 1 170 ? -2.365 -8.273 -0.035 1.00 96.88 170 MET A N 1
ATOM 1215 C CA . MET A 1 170 ? -1.272 -7.572 -0.697 1.00 96.88 170 MET A CA 1
ATOM 1216 C C . MET A 1 170 ? -1.479 -7.584 -2.218 1.00 96.88 170 MET A C 1
ATOM 1218 O O . MET A 1 170 ? -1.327 -8.636 -2.848 1.00 96.88 170 MET A O 1
ATOM 1222 N N . PRO A 1 171 ? -1.803 -6.438 -2.840 1.00 97.31 171 PRO A N 1
ATOM 1223 C CA . PRO A 1 171 ? -1.806 -6.303 -4.286 1.00 97.31 171 PRO A CA 1
ATOM 1224 C C . PRO A 1 171 ? -0.380 -6.351 -4.853 1.00 97.31 171 PRO A C 1
ATOM 1226 O O . PRO A 1 171 ? 0.537 -5.773 -4.256 1.00 97.31 171 PRO A O 1
ATOM 1229 N N . PRO A 1 172 ? -0.177 -6.932 -6.047 1.00 95.94 172 PRO A N 1
ATOM 1230 C CA . PRO A 1 172 ? 1.111 -6.917 -6.728 1.00 95.94 172 PRO A CA 1
ATOM 1231 C C . PRO A 1 172 ? 1.634 -5.484 -6.884 1.00 95.94 172 PRO A C 1
ATOM 1233 O O . PRO A 1 172 ? 1.015 -4.641 -7.544 1.00 95.94 172 PRO A O 1
ATOM 1236 N N . LEU A 1 173 ? 2.771 -5.193 -6.241 1.00 94.81 173 LEU A N 1
ATOM 1237 C CA . LEU A 1 173 ? 3.406 -3.869 -6.228 1.00 94.81 173 LEU A CA 1
ATOM 1238 C C . LEU A 1 173 ? 2.433 -2.729 -5.851 1.00 94.81 173 LEU A C 1
ATOM 1240 O O . LEU A 1 173 ? 2.532 -1.625 -6.397 1.00 94.81 173 LEU A O 1
ATOM 1244 N N . GLY A 1 174 ? 1.469 -3.002 -4.964 1.00 95.25 174 GLY A N 1
ATOM 1245 C CA . GLY A 1 174 ? 0.488 -2.023 -4.494 1.00 95.25 174 GLY A CA 1
ATOM 1246 C C . GLY A 1 174 ? -0.488 -1.536 -5.561 1.00 95.25 174 GLY A C 1
ATOM 1247 O O . GLY A 1 174 ? -0.983 -0.421 -5.457 1.00 95.25 174 GLY A O 1
ATOM 1248 N N . THR A 1 175 ? -0.714 -2.292 -6.637 1.00 96.00 175 THR A N 1
ATOM 1249 C CA . THR A 1 175 ? -1.577 -1.855 -7.743 1.00 96.00 175 THR A CA 1
ATOM 1250 C C . THR A 1 175 ? -2.866 -2.661 -7.800 1.00 96.00 175 THR A C 1
ATOM 1252 O O . THR A 1 175 ? -2.830 -3.881 -7.928 1.00 96.00 175 THR A O 1
ATOM 1255 N N . LEU A 1 176 ? -3.999 -1.963 -7.779 1.00 97.94 176 LEU A N 1
ATOM 1256 C CA . LEU A 1 176 ? -5.331 -2.537 -7.934 1.00 97.94 176 LEU A CA 1
ATOM 1257 C C . LEU A 1 176 ? -5.851 -2.241 -9.342 1.00 97.94 176 LEU A C 1
ATOM 1259 O O . LEU A 1 176 ? -5.762 -1.106 -9.814 1.00 97.94 176 LEU A O 1
ATOM 1263 N N . SER A 1 177 ? -6.358 -3.268 -10.020 1.00 97.12 177 SER A N 1
ATOM 1264 C CA . SER A 1 177 ? -7.010 -3.125 -11.325 1.00 97.12 177 SER A CA 1
ATOM 1265 C C . SER A 1 177 ? -8.438 -2.607 -11.181 1.00 97.12 177 SER A C 1
ATOM 1267 O O . SER A 1 177 ? -9.039 -2.728 -10.113 1.00 97.12 177 SER A O 1
ATOM 1269 N N . GLU A 1 178 ? -9.005 -2.120 -12.285 1.00 97.12 178 GLU A N 1
ATOM 1270 C CA . GLU A 1 178 ? -10.396 -1.666 -12.346 1.00 97.12 178 GLU A CA 1
ATOM 1271 C C . GLU A 1 178 ? -11.379 -2.735 -11.838 1.00 97.12 178 GLU A C 1
ATOM 1273 O O . GLU A 1 178 ? -12.244 -2.465 -11.006 1.00 97.12 178 GLU A O 1
ATOM 1278 N N . GLN A 1 179 ? -11.184 -3.983 -12.268 1.00 97.56 179 GLN A N 1
ATOM 1279 C CA . GLN A 1 179 ? -12.003 -5.112 -11.833 1.00 97.56 179 GLN A CA 1
ATOM 1280 C C . GLN A 1 179 ? -11.970 -5.288 -10.307 1.00 97.56 179 GLN A C 1
ATOM 1282 O O . GLN A 1 179 ? -13.013 -5.469 -9.683 1.00 97.56 179 GLN A O 1
ATOM 1287 N N . ILE A 1 180 ? -10.785 -5.215 -9.692 1.00 98.31 180 ILE A N 1
ATOM 1288 C CA . ILE A 1 180 ? -10.633 -5.406 -8.244 1.00 98.31 180 ILE A CA 1
ATOM 1289 C C . ILE A 1 180 ? -11.269 -4.243 -7.478 1.00 98.31 180 ILE A C 1
ATOM 1291 O O . ILE A 1 180 ? -11.979 -4.478 -6.502 1.00 98.31 180 ILE A O 1
ATOM 1295 N N . ILE A 1 181 ? -11.062 -2.995 -7.909 1.00 98.25 181 ILE A N 1
ATOM 1296 C CA . ILE A 1 181 ? -11.613 -1.837 -7.186 1.00 98.25 181 ILE A CA 1
ATOM 1297 C C . ILE A 1 181 ? -13.144 -1.783 -7.259 1.00 98.25 181 ILE A C 1
ATOM 1299 O O . ILE A 1 181 ? -13.773 -1.395 -6.274 1.00 98.25 181 ILE A O 1
ATOM 1303 N N . GLN A 1 182 ? -13.740 -2.241 -8.367 1.00 97.56 182 GLN A N 1
ATOM 1304 C CA . GLN A 1 182 ? -15.191 -2.394 -8.522 1.00 97.56 182 GLN A CA 1
ATOM 1305 C C . GLN A 1 182 ? -15.745 -3.526 -7.648 1.00 97.56 182 GLN A C 1
ATOM 1307 O O . GLN A 1 182 ? -16.767 -3.348 -6.988 1.00 97.56 182 GLN A O 1
ATOM 1312 N N . MET A 1 183 ? -15.057 -4.673 -7.584 1.00 97.88 183 MET A N 1
ATOM 1313 C CA . MET A 1 183 ? -15.441 -5.769 -6.687 1.00 97.88 183 MET A CA 1
ATOM 1314 C C . MET A 1 183 ? -15.409 -5.336 -5.220 1.00 97.88 183 MET A C 1
ATOM 1316 O O . MET A 1 183 ? -16.347 -5.622 -4.485 1.00 97.88 183 MET A O 1
ATOM 1320 N N . ILE A 1 184 ? -14.367 -4.607 -4.807 1.00 98.12 184 ILE A N 1
ATOM 1321 C CA . ILE A 1 184 ? -14.268 -4.059 -3.448 1.00 98.12 184 ILE A CA 1
ATOM 1322 C C . ILE A 1 184 ? -15.388 -3.046 -3.186 1.00 98.12 184 ILE A C 1
ATOM 1324 O O . ILE A 1 184 ? -15.998 -3.073 -2.122 1.00 98.12 184 ILE A O 1
ATOM 1328 N N . GLN A 1 185 ? -15.705 -2.182 -4.156 1.00 97.69 185 GLN A N 1
ATOM 1329 C CA . GLN A 1 185 ? -16.793 -1.211 -4.021 1.00 97.69 185 GLN A CA 1
ATOM 1330 C C . GLN A 1 185 ? -18.145 -1.885 -3.757 1.00 97.69 185 GLN A C 1
ATOM 1332 O O . GLN A 1 185 ? -18.920 -1.379 -2.950 1.00 97.69 185 GLN A O 1
ATOM 1337 N N . ALA A 1 186 ? -18.411 -3.025 -4.400 1.00 97.44 186 ALA A N 1
ATOM 1338 C CA . ALA A 1 186 ? -19.655 -3.775 -4.233 1.00 97.44 186 ALA A CA 1
ATOM 1339 C C . ALA A 1 186 ? -19.832 -4.388 -2.831 1.00 97.44 186 ALA A C 1
ATOM 1341 O O . ALA A 1 186 ? -20.942 -4.780 -2.485 1.00 97.44 186 ALA A O 1
ATOM 1342 N N . LEU A 1 187 ? -18.765 -4.469 -2.026 1.00 97.44 187 LEU A N 1
ATOM 1343 C CA . LEU A 1 187 ? -18.841 -4.937 -0.638 1.00 97.44 187 LEU A CA 1
ATOM 1344 C C . LEU A 1 187 ? -19.433 -3.886 0.308 1.00 97.44 187 LEU A C 1
ATOM 1346 O O . LEU A 1 187 ? -19.821 -4.234 1.417 1.00 97.44 187 LEU A O 1
ATOM 1350 N N . GLU A 1 188 ? -19.445 -2.611 -0.100 1.00 97.06 188 GLU A N 1
ATOM 1351 C CA . GLU A 1 188 ? -19.928 -1.478 0.702 1.00 97.06 188 GLU A CA 1
ATOM 1352 C C . GLU A 1 188 ? -19.321 -1.395 2.118 1.00 97.06 188 GLU A C 1
ATOM 1354 O O . GLU A 1 188 ? -19.935 -0.861 3.041 1.00 97.06 188 GLU A O 1
ATOM 1359 N N . THR A 1 189 ? -18.085 -1.879 2.281 1.00 96.44 189 THR A N 1
ATOM 1360 C CA . THR A 1 189 ? -17.343 -1.833 3.546 1.00 96.44 189 THR A CA 1
ATOM 1361 C C . THR A 1 189 ? -16.277 -0.736 3.564 1.00 96.44 189 THR A C 1
ATOM 1363 O O . THR A 1 189 ? -15.886 -0.188 2.529 1.00 96.44 189 THR A O 1
ATOM 1366 N N . ASP A 1 190 ? -15.787 -0.428 4.760 1.00 96.50 190 ASP A N 1
ATOM 1367 C CA . ASP A 1 190 ? -14.592 0.374 4.954 1.00 96.50 190 ASP A CA 1
ATOM 1368 C C . ASP A 1 190 ? -13.347 -0.379 4.468 1.00 96.50 190 ASP A C 1
ATOM 1370 O O . ASP A 1 190 ? -13.171 -1.579 4.702 1.00 96.50 190 ASP A O 1
ATOM 1374 N N . VAL A 1 191 ? -12.440 0.359 3.833 1.00 97.38 191 VAL A N 1
ATOM 1375 C CA . VAL A 1 191 ? -11.212 -0.177 3.247 1.00 97.38 191 VAL A CA 1
ATOM 1376 C C . VAL A 1 191 ? -10.024 0.621 3.746 1.00 97.38 191 VAL A C 1
ATOM 1378 O O . VAL A 1 191 ? -9.981 1.833 3.559 1.00 97.38 191 VAL A O 1
ATOM 1381 N N . SER A 1 192 ? -9.023 -0.034 4.323 1.00 96.00 192 SER A N 1
ATOM 1382 C CA . SER A 1 192 ? -7.732 0.608 4.565 1.00 96.00 192 SER A CA 1
ATOM 1383 C C . SER A 1 192 ? -6.761 0.332 3.429 1.00 96.00 192 SER A C 1
ATOM 1385 O O . SER A 1 192 ? -6.607 -0.807 3.006 1.00 96.00 192 SER A O 1
ATOM 1387 N N . VAL A 1 193 ? -6.067 1.366 2.962 1.00 95.25 193 VAL A N 1
ATOM 1388 C CA . VAL A 1 193 ? -4.850 1.253 2.153 1.00 95.25 193 VAL A CA 1
ATOM 1389 C C . VAL A 1 193 ? -3.649 1.539 3.048 1.00 95.25 193 VAL A C 1
ATOM 1391 O O . VAL A 1 193 ? -3.589 2.561 3.726 1.00 95.25 193 VAL A O 1
ATOM 1394 N N . THR A 1 194 ? -2.689 0.624 3.108 1.00 92.69 194 THR A N 1
ATOM 1395 C CA . THR A 1 194 ? -1.623 0.701 4.116 1.00 92.69 194 THR A CA 1
ATOM 1396 C C . THR A 1 194 ? -0.354 1.336 3.555 1.00 92.69 194 THR A C 1
ATOM 1398 O O . THR A 1 194 ? -0.085 1.304 2.353 1.00 92.69 194 THR A O 1
ATOM 1401 N N . HIS A 1 195 ? 0.499 1.864 4.432 1.00 88.75 195 HIS A N 1
ATOM 1402 C CA . HIS A 1 195 ? 1.855 2.313 4.081 1.00 88.75 195 HIS A CA 1
ATOM 1403 C C . HIS A 1 195 ? 2.773 1.181 3.610 1.00 88.75 195 HIS A C 1
ATOM 1405 O O . HIS A 1 195 ? 3.781 1.423 2.954 1.00 88.75 195 HIS A O 1
ATOM 1411 N N . THR A 1 196 ? 2.383 -0.068 3.848 1.00 89.94 196 THR A N 1
ATOM 1412 C CA . THR A 1 196 ? 3.038 -1.260 3.302 1.00 89.94 196 THR A CA 1
ATOM 1413 C C . THR A 1 196 ? 2.456 -1.697 1.954 1.00 89.94 196 THR A C 1
ATOM 1415 O O . THR A 1 196 ? 2.909 -2.692 1.395 1.00 89.94 196 THR A O 1
ATOM 1418 N N . ARG A 1 197 ? 1.532 -0.905 1.385 1.00 93.75 197 ARG A N 1
ATOM 1419 C CA . ARG A 1 197 ? 0.841 -1.112 0.100 1.00 93.75 197 ARG A CA 1
ATOM 1420 C C . ARG A 1 197 ? -0.143 -2.280 0.076 1.00 93.75 197 ARG A C 1
ATOM 1422 O O . ARG A 1 197 ? -0.521 -2.721 -1.005 1.00 93.75 197 ARG A O 1
ATOM 1429 N N . ALA A 1 198 ? -0.582 -2.738 1.243 1.00 95.44 198 ALA A N 1
ATOM 1430 C CA . ALA A 1 198 ? -1.674 -3.689 1.383 1.00 95.44 198 ALA A CA 1
ATOM 1431 C C . ALA A 1 198 ? -3.036 -2.978 1.353 1.00 95.44 198 ALA A C 1
ATOM 1433 O O . ALA A 1 198 ? -3.128 -1.756 1.506 1.00 95.44 198 ALA A O 1
ATOM 1434 N N . ILE A 1 199 ? -4.091 -3.772 1.194 1.00 97.44 199 ILE A N 1
ATOM 1435 C CA . ILE A 1 199 ? -5.472 -3.392 1.477 1.00 97.44 199 ILE A CA 1
ATOM 1436 C C . ILE A 1 199 ? -5.989 -4.171 2.686 1.00 97.44 199 ILE A C 1
ATOM 1438 O O . ILE A 1 199 ? -5.611 -5.325 2.876 1.00 97.44 199 ILE A O 1
ATOM 1442 N N . VAL A 1 200 ? -6.877 -3.567 3.470 1.00 97.69 200 VAL A N 1
ATOM 1443 C CA . VAL A 1 200 ? -7.645 -4.247 4.519 1.00 97.69 200 VAL A CA 1
ATOM 1444 C C . VAL A 1 200 ? -9.121 -3.968 4.291 1.00 97.69 200 VAL A C 1
ATOM 1446 O O . VAL A 1 200 ? -9.522 -2.811 4.228 1.00 97.69 200 VAL A O 1
ATOM 1449 N N . LEU A 1 201 ? -9.915 -5.019 4.134 1.00 98.00 201 LEU A N 1
ATOM 1450 C CA . LEU A 1 201 ? -11.369 -4.957 4.018 1.00 98.00 201 LEU A CA 1
ATOM 1451 C C . LEU A 1 201 ? -11.943 -5.240 5.398 1.00 98.00 201 LEU A C 1
ATOM 1453 O O . LEU A 1 201 ? -11.709 -6.323 5.934 1.00 98.00 201 LEU A O 1
ATOM 1457 N N . HIS A 1 202 ? -12.621 -4.263 5.989 1.00 96.69 202 HIS A N 1
ATOM 1458 C CA . HIS A 1 202 ? -13.022 -4.340 7.389 1.00 96.69 202 HIS A CA 1
ATOM 1459 C C . HIS A 1 202 ? -14.406 -4.963 7.572 1.00 96.69 202 HIS A C 1
ATOM 1461 O O . HIS A 1 202 ? -15.222 -4.992 6.653 1.00 96.69 202 HIS A O 1
ATOM 1467 N N . ASP A 1 203 ? -14.661 -5.436 8.789 1.00 96.00 203 ASP A N 1
ATOM 1468 C CA . ASP A 1 203 ? -16.002 -5.662 9.344 1.00 96.00 203 ASP A CA 1
ATOM 1469 C C . ASP A 1 203 ? -16.918 -6.586 8.512 1.00 96.00 203 ASP A C 1
ATOM 1471 O O . ASP A 1 203 ? -18.148 -6.476 8.562 1.00 96.00 203 ASP A O 1
ATOM 1475 N N . LEU A 1 204 ? -16.323 -7.528 7.774 1.00 97.94 204 LEU A N 1
ATOM 1476 C CA . LEU A 1 204 ? -17.028 -8.486 6.929 1.00 97.94 204 LEU A CA 1
ATOM 1477 C C . LEU A 1 204 ? -17.678 -9.590 7.766 1.00 97.94 204 LEU A C 1
ATOM 1479 O O . LEU A 1 204 ? -17.136 -10.034 8.780 1.00 97.94 204 LEU A O 1
ATOM 1483 N N . GLU A 1 205 ? -18.820 -10.085 7.298 1.00 97.81 205 GLU A N 1
ATOM 1484 C CA . GLU A 1 205 ? -19.331 -11.381 7.744 1.00 97.81 205 GLU A CA 1
ATOM 1485 C C . GLU A 1 205 ? -18.398 -12.499 7.257 1.00 97.81 205 GLU A C 1
ATOM 1487 O O . GLU A 1 205 ? -17.862 -12.425 6.150 1.00 97.81 205 GLU A O 1
ATOM 1492 N N . GLU A 1 206 ? -18.236 -13.559 8.049 1.00 97.25 206 GLU A N 1
ATOM 1493 C CA . GLU A 1 206 ? -17.328 -14.679 7.756 1.00 97.25 206 GLU A CA 1
ATOM 1494 C C . GLU A 1 206 ? -17.540 -15.273 6.352 1.00 97.25 206 GLU A C 1
ATOM 1496 O O . GLU A 1 206 ? -16.594 -15.389 5.574 1.00 97.25 206 GLU A O 1
ATOM 1501 N N . GLY A 1 207 ? -18.790 -15.549 5.963 1.00 97.94 207 GLY A N 1
ATOM 1502 C CA . GLY A 1 207 ? -19.091 -16.075 4.626 1.00 97.94 207 GLY A CA 1
ATOM 1503 C C . GLY A 1 207 ? -18.734 -15.108 3.487 1.00 97.94 207 GLY A C 1
ATOM 1504 O O . GLY A 1 207 ? -18.326 -15.538 2.406 1.00 97.94 207 GLY A O 1
ATOM 1505 N N . VAL A 1 208 ? -18.835 -13.795 3.725 1.00 98.19 208 VAL A N 1
ATOM 1506 C CA . VAL A 1 208 ? -18.409 -12.766 2.762 1.00 98.19 208 VAL A CA 1
ATOM 1507 C C . VAL A 1 208 ? -16.885 -12.720 2.684 1.00 98.19 208 VAL A C 1
ATOM 1509 O O . VAL A 1 208 ? -16.333 -12.675 1.586 1.00 98.19 208 VAL A O 1
ATOM 1512 N N . ALA A 1 209 ? -16.197 -12.790 3.823 1.00 98.19 209 ALA A N 1
ATOM 1513 C CA . ALA A 1 209 ? -14.742 -12.837 3.893 1.00 98.19 209 ALA A CA 1
ATOM 1514 C C . ALA A 1 209 ? -14.165 -14.050 3.135 1.00 98.19 209 ALA A C 1
ATOM 1516 O O . ALA A 1 209 ? -13.225 -13.897 2.349 1.00 98.19 209 ALA A O 1
ATOM 1517 N N . GLU A 1 210 ? -14.771 -15.235 3.271 1.00 98.25 210 GLU A N 1
ATOM 1518 C CA . GLU A 1 210 ? -14.395 -16.410 2.475 1.00 98.25 210 GLU A CA 1
ATOM 1519 C C . GLU A 1 210 ? -14.554 -16.168 0.969 1.00 98.25 210 GLU A C 1
ATOM 1521 O O . GLU A 1 210 ? -13.663 -16.496 0.177 1.00 98.25 210 GLU A O 1
ATOM 1526 N N . ALA A 1 211 ? -15.690 -15.597 0.556 1.00 98.25 211 ALA A N 1
ATOM 1527 C CA . ALA A 1 211 ? -15.964 -15.306 -0.846 1.00 98.25 211 ALA A CA 1
ATOM 1528 C C . ALA A 1 211 ? -14.953 -14.301 -1.417 1.00 98.25 211 ALA A C 1
ATOM 1530 O O . ALA A 1 211 ? -14.435 -14.503 -2.516 1.00 98.25 211 ALA A O 1
ATOM 1531 N N . VAL A 1 212 ? -14.613 -13.264 -0.647 1.00 98.19 212 VAL A N 1
ATOM 1532 C CA . VAL A 1 212 ? -13.594 -12.270 -0.998 1.00 98.19 212 VAL A CA 1
ATOM 1533 C C . VAL A 1 212 ? -12.254 -12.939 -1.287 1.00 98.19 212 VAL A C 1
ATOM 1535 O O . VAL A 1 212 ? -11.683 -12.703 -2.351 1.00 98.19 212 VAL A O 1
ATOM 1538 N N . VAL A 1 213 ? -11.764 -13.809 -0.398 1.00 98.12 213 VAL A N 1
ATOM 1539 C CA . VAL A 1 213 ? -10.485 -14.507 -0.610 1.00 98.12 213 VAL A CA 1
ATOM 1540 C C . VAL A 1 213 ? -10.543 -15.377 -1.869 1.00 98.12 213 VAL A C 1
ATOM 1542 O O . VAL A 1 213 ? -9.638 -15.315 -2.702 1.00 98.12 213 VAL A O 1
ATOM 1545 N N . ARG A 1 214 ? -11.630 -16.137 -2.062 1.00 98.06 214 ARG A N 1
ATOM 1546 C CA . ARG A 1 214 ? -11.812 -17.013 -3.236 1.00 98.06 214 ARG A CA 1
ATOM 1547 C C . ARG A 1 214 ? -11.856 -16.255 -4.561 1.00 98.06 214 ARG A C 1
ATOM 1549 O O . ARG A 1 214 ? -11.457 -16.817 -5.577 1.00 98.06 214 ARG A O 1
ATOM 1556 N N . VAL A 1 215 ? -12.348 -15.017 -4.565 1.00 98.06 215 VAL A N 1
ATOM 1557 C CA . VAL A 1 215 ? -12.473 -14.194 -5.776 1.00 98.06 215 VAL A CA 1
ATOM 1558 C C . VAL A 1 215 ? -11.217 -13.364 -6.027 1.00 98.06 215 VAL A C 1
ATOM 1560 O O . VAL A 1 215 ? -10.725 -13.331 -7.153 1.00 98.06 215 VAL A O 1
ATOM 1563 N N . LEU A 1 216 ? -10.677 -12.702 -5.003 1.00 98.31 216 LEU A N 1
ATOM 1564 C CA . LEU A 1 216 ? -9.564 -11.767 -5.173 1.00 98.31 216 LEU A CA 1
ATOM 1565 C C . LEU A 1 216 ? -8.202 -12.465 -5.271 1.00 98.31 216 LEU A C 1
ATOM 1567 O O . LEU A 1 216 ? -7.315 -11.942 -5.948 1.00 98.31 216 LEU A O 1
ATOM 1571 N N . ALA A 1 217 ? -8.021 -13.642 -4.657 1.00 97.75 217 ALA A N 1
ATOM 1572 C CA . ALA A 1 217 ? -6.740 -14.347 -4.725 1.00 97.75 217 ALA A CA 1
ATOM 1573 C C . ALA A 1 217 ? -6.372 -14.790 -6.154 1.00 97.75 217 ALA A C 1
ATOM 1575 O O . ALA A 1 217 ? -5.261 -14.489 -6.596 1.00 97.75 217 ALA A O 1
ATOM 1576 N N . PRO A 1 218 ? -7.288 -15.391 -6.944 1.00 97.19 218 PRO A N 1
ATOM 1577 C CA . PRO A 1 218 ? -7.031 -15.681 -8.358 1.00 97.19 218 PRO A CA 1
ATOM 1578 C C . PRO A 1 218 ? -6.769 -14.439 -9.221 1.00 97.19 218 PRO A C 1
ATOM 1580 O O . PRO A 1 218 ? -6.131 -14.550 -10.264 1.00 97.19 218 PRO A O 1
ATOM 1583 N N . LEU A 1 219 ? -7.233 -13.259 -8.794 1.00 97.00 219 LEU A N 1
ATOM 1584 C CA . LEU A 1 219 ? -6.959 -11.980 -9.462 1.00 97.00 219 LEU A CA 1
ATOM 1585 C C . LEU A 1 219 ? -5.607 -11.366 -9.053 1.00 97.00 219 LEU A C 1
ATOM 1587 O O . LEU A 1 219 ? -5.270 -10.265 -9.490 1.00 97.00 219 LEU A O 1
ATOM 1591 N N . GLY A 1 220 ? -4.818 -12.079 -8.245 1.00 95.25 220 GLY A N 1
ATOM 1592 C CA . GLY A 1 220 ? -3.442 -11.732 -7.900 1.00 95.25 220 GLY A CA 1
ATOM 1593 C C . GLY A 1 220 ? -3.261 -11.077 -6.532 1.00 95.25 220 GLY A C 1
ATOM 1594 O O . GLY A 1 220 ? -2.128 -10.750 -6.186 1.00 95.25 220 GLY A O 1
ATOM 1595 N N . ILE A 1 221 ? -4.322 -10.886 -5.739 1.00 97.94 221 ILE A N 1
ATOM 1596 C CA . ILE A 1 221 ? -4.178 -10.401 -4.358 1.00 97.94 221 ILE A CA 1
ATOM 1597 C C . ILE A 1 221 ? -3.659 -11.535 -3.473 1.00 97.94 221 ILE A C 1
ATOM 1599 O O . ILE A 1 221 ? -4.275 -12.591 -3.371 1.00 97.94 221 ILE A O 1
ATOM 1603 N N . SER A 1 222 ? -2.538 -11.325 -2.789 1.00 97.25 222 SER A N 1
ATOM 1604 C CA . SER A 1 222 ? -2.000 -12.325 -1.866 1.00 97.25 222 SER A CA 1
ATOM 1605 C C . SER A 1 222 ? -2.521 -12.098 -0.448 1.00 97.25 222 SER A C 1
ATOM 1607 O O . SER A 1 222 ? -2.323 -11.027 0.117 1.00 97.25 222 SER A O 1
ATOM 1609 N N . PHE A 1 223 ? -3.160 -13.108 0.139 1.00 97.44 223 PHE A N 1
ATOM 1610 C CA . PHE A 1 223 ? -3.623 -13.101 1.536 1.00 97.44 223 PHE A CA 1
ATOM 1611 C C . PHE A 1 223 ? -2.716 -13.932 2.460 1.00 97.44 223 PHE A C 1
ATOM 1613 O O . PHE A 1 223 ? -3.067 -14.193 3.605 1.00 97.44 223 PHE A O 1
ATOM 1620 N N . ASP A 1 224 ? -1.564 -14.383 1.962 1.00 95.00 224 ASP A N 1
ATOM 1621 C CA . ASP A 1 224 ? -0.620 -15.201 2.722 1.00 95.00 224 ASP A CA 1
ATOM 1622 C C . ASP A 1 224 ? 0.262 -14.316 3.615 1.00 95.00 224 ASP A C 1
ATOM 1624 O O . ASP A 1 224 ? 0.921 -13.392 3.133 1.00 95.00 224 ASP A O 1
ATOM 1628 N N . GLN A 1 225 ? 0.314 -14.628 4.911 1.00 94.12 225 GLN A N 1
ATOM 1629 C CA . GLN A 1 225 ? 1.186 -13.969 5.888 1.00 94.12 225 GLN A CA 1
ATOM 1630 C C . GLN A 1 225 ? 2.679 -14.093 5.537 1.00 94.12 225 GLN A C 1
ATOM 1632 O O . GLN A 1 225 ? 3.475 -13.247 5.944 1.00 94.12 225 GLN A O 1
ATOM 1637 N N . ASN A 1 226 ? 3.057 -15.102 4.752 1.00 92.44 226 ASN A N 1
ATOM 1638 C CA . ASN A 1 226 ? 4.429 -15.320 4.292 1.00 92.44 226 ASN A CA 1
ATOM 1639 C C . ASN A 1 226 ? 4.691 -14.747 2.891 1.00 92.44 226 ASN A C 1
ATOM 1641 O O . ASN A 1 226 ? 5.732 -15.016 2.293 1.00 92.44 226 ASN A O 1
ATOM 1645 N N . SER A 1 227 ? 3.758 -13.960 2.345 1.00 92.88 227 SER A N 1
ATOM 1646 C CA . SER A 1 227 ? 3.911 -13.371 1.019 1.00 92.88 227 SER A CA 1
ATOM 1647 C C . SER A 1 227 ? 5.098 -12.409 0.956 1.00 92.88 227 SER A C 1
ATOM 1649 O O . SER A 1 227 ? 5.124 -11.338 1.576 1.00 92.88 227 SER A O 1
ATOM 1651 N N . THR A 1 228 ? 6.057 -12.752 0.107 1.00 94.19 228 THR A N 1
ATOM 1652 C CA . THR A 1 228 ? 7.252 -11.953 -0.190 1.00 94.19 228 THR A CA 1
ATOM 1653 C C . THR A 1 228 ? 6.943 -10.716 -1.039 1.00 94.19 228 THR A C 1
ATOM 1655 O O . THR A 1 228 ? 7.788 -9.832 -1.167 1.00 94.19 228 THR A O 1
ATOM 1658 N N . LEU A 1 229 ? 5.712 -10.571 -1.556 1.00 93.88 229 LEU A N 1
ATOM 1659 C CA . LEU A 1 229 ? 5.254 -9.338 -2.214 1.00 93.88 229 LEU A CA 1
ATOM 1660 C C . LEU A 1 229 ? 5.392 -8.106 -1.306 1.00 93.88 229 LEU A C 1
ATOM 1662 O O . LEU A 1 229 ? 5.571 -6.995 -1.802 1.00 93.88 229 LEU A O 1
ATOM 1666 N N . SER A 1 230 ? 5.340 -8.300 0.015 1.00 90.88 230 SER A N 1
ATOM 1667 C CA . SER A 1 230 ? 5.568 -7.242 1.004 1.00 90.88 230 SER A CA 1
ATOM 1668 C C . SER A 1 230 ? 7.007 -6.705 1.002 1.00 90.88 230 SER A C 1
ATOM 1670 O O . SER A 1 230 ? 7.225 -5.535 1.322 1.00 90.88 230 SER A O 1
ATOM 1672 N N . LEU A 1 231 ? 7.977 -7.529 0.593 1.00 92.69 231 LEU A N 1
ATOM 1673 C CA . LEU A 1 231 ? 9.403 -7.206 0.576 1.00 92.69 231 LEU A CA 1
ATOM 1674 C C . LEU A 1 231 ? 9.849 -6.583 -0.744 1.00 92.69 231 LEU A C 1
ATOM 1676 O O . LEU A 1 231 ? 10.884 -5.922 -0.782 1.00 92.69 231 LEU A O 1
ATOM 1680 N N . VAL A 1 232 ? 9.070 -6.747 -1.816 1.00 95.25 232 VAL A N 1
ATOM 1681 C CA . VAL A 1 232 ? 9.456 -6.274 -3.144 1.00 95.25 232 VAL A CA 1
ATOM 1682 C C . VAL A 1 232 ? 8.749 -4.971 -3.522 1.00 95.25 232 VAL A C 1
ATOM 1684 O O . VAL A 1 232 ? 7.554 -4.727 -3.315 1.00 95.25 232 VAL A O 1
ATOM 1687 N N . THR A 1 233 ? 9.531 -4.068 -4.090 1.00 95.38 233 THR A N 1
ATOM 1688 C CA . THR A 1 233 ? 9.103 -2.769 -4.597 1.00 95.38 233 THR A CA 1
ATOM 1689 C C . THR A 1 233 ? 9.732 -2.556 -5.971 1.00 95.38 233 THR A C 1
ATOM 1691 O O . THR A 1 233 ? 10.783 -3.112 -6.276 1.00 95.38 233 THR A O 1
ATOM 1694 N N . ALA A 1 234 ? 9.105 -1.741 -6.811 1.00 96.19 234 ALA A N 1
ATOM 1695 C CA . ALA A 1 234 ? 9.688 -1.350 -8.085 1.00 96.19 234 ALA A CA 1
ATOM 1696 C C . ALA A 1 234 ? 9.219 0.050 -8.464 1.00 96.19 234 ALA A C 1
ATOM 1698 O O . ALA A 1 234 ? 8.123 0.472 -8.069 1.00 96.19 234 ALA A O 1
ATOM 1699 N N . CYS A 1 235 ? 10.019 0.751 -9.261 1.00 93.88 235 CYS A N 1
ATOM 1700 C CA . CYS A 1 235 ? 9.550 1.956 -9.928 1.00 93.88 235 CYS A CA 1
ATOM 1701 C C . CYS A 1 235 ? 8.478 1.612 -10.988 1.00 93.88 235 CYS A C 1
ATOM 1703 O O . CYS A 1 235 ? 8.010 0.475 -11.115 1.00 93.88 235 CYS A O 1
ATOM 1705 N N . VAL A 1 236 ? 8.020 2.610 -11.747 1.00 89.69 236 VAL A N 1
ATOM 1706 C CA . VAL A 1 236 ? 7.019 2.381 -12.804 1.00 89.69 236 VAL A CA 1
ATOM 1707 C C . VAL A 1 236 ? 7.543 1.495 -13.946 1.00 89.69 236 VAL A C 1
ATOM 1709 O O . VAL A 1 236 ? 6.742 0.843 -14.609 1.00 89.69 236 VAL A O 1
ATOM 1712 N N . GLY A 1 237 ? 8.863 1.417 -14.130 1.00 91.50 237 GLY A N 1
ATOM 1713 C CA . GLY A 1 237 ? 9.497 0.538 -15.106 1.00 91.50 237 GLY A CA 1
ATOM 1714 C C . GLY A 1 237 ? 9.146 0.875 -16.544 1.00 91.50 237 GLY A C 1
ATOM 1715 O O . GLY A 1 237 ? 9.162 2.047 -16.910 1.00 91.50 237 GLY A O 1
ATOM 1716 N N . SER A 1 238 ? 8.803 -0.145 -17.330 1.00 88.88 238 SER A N 1
ATOM 1717 C CA . SER A 1 238 ? 8.458 -0.079 -18.759 1.00 88.88 238 SER A CA 1
ATOM 1718 C C . SER A 1 238 ? 7.438 1.012 -19.132 1.00 88.88 238 SER A C 1
ATOM 1720 O O . SER A 1 238 ? 7.450 1.508 -20.254 1.00 88.88 238 SER A O 1
ATOM 1722 N N . GLY A 1 239 ? 6.607 1.467 -18.187 1.00 86.12 239 GLY A N 1
ATOM 1723 C CA . GLY A 1 239 ? 5.726 2.630 -18.360 1.00 86.12 239 GLY A CA 1
ATOM 1724 C C . GLY A 1 239 ? 6.412 4.006 -18.292 1.00 86.12 239 GLY A C 1
ATOM 1725 O O . GLY A 1 239 ? 5.722 5.019 -18.293 1.00 86.12 239 GLY A O 1
ATOM 1726 N N . CYS A 1 240 ? 7.739 4.079 -18.179 1.00 89.00 240 CYS A N 1
ATOM 1727 C CA . CYS A 1 240 ? 8.523 5.313 -18.147 1.00 89.00 240 CYS A CA 1
ATOM 1728 C C . CYS A 1 240 ? 9.575 5.308 -19.253 1.00 89.00 240 CYS A C 1
ATOM 1730 O O . CYS A 1 240 ? 10.365 4.374 -19.364 1.00 89.00 240 CYS A O 1
ATOM 1732 N N . ARG A 1 241 ? 9.662 6.418 -19.995 1.00 91.06 241 ARG A N 1
ATOM 1733 C CA . ARG A 1 241 ? 10.619 6.629 -21.099 1.00 91.06 241 ARG A CA 1
ATOM 1734 C C . ARG A 1 241 ? 12.100 6.474 -20.736 1.00 91.06 241 ARG A C 1
ATOM 1736 O O . ARG A 1 241 ? 12.930 6.417 -21.635 1.00 91.06 241 ARG A O 1
ATOM 1743 N N . PHE A 1 242 ? 12.445 6.504 -19.449 1.00 93.38 242 PHE A N 1
ATOM 1744 C CA . PHE A 1 242 ? 13.823 6.340 -18.982 1.00 93.38 242 PHE A CA 1
ATOM 1745 C C . PHE A 1 242 ? 14.167 4.890 -18.638 1.00 93.38 242 PHE A C 1
ATOM 1747 O O . PHE A 1 242 ? 15.342 4.590 -18.467 1.00 93.38 242 PHE A O 1
ATOM 1754 N N . SER A 1 243 ? 13.169 4.015 -18.494 1.00 95.75 243 SER A N 1
ATOM 1755 C CA . SER A 1 243 ? 13.395 2.637 -18.067 1.00 95.75 243 SER A CA 1
ATOM 1756 C C . SER A 1 243 ? 14.044 1.814 -19.171 1.00 95.75 243 SER A C 1
ATOM 1758 O O . SER A 1 243 ? 13.578 1.847 -20.307 1.00 95.75 243 SER A O 1
ATOM 1760 N N . VAL A 1 244 ? 15.073 1.045 -18.819 1.00 97.12 244 VAL A N 1
ATOM 1761 C CA . VAL A 1 244 ? 15.780 0.144 -19.746 1.00 97.12 244 VAL A CA 1
ATOM 1762 C C . VAL A 1 244 ? 15.429 -1.337 -19.561 1.00 97.12 244 VAL A C 1
ATOM 1764 O O . VAL A 1 244 ? 15.928 -2.159 -20.315 1.00 97.12 244 VAL A O 1
ATOM 1767 N N . SER A 1 245 ? 14.581 -1.666 -18.577 1.00 96.88 245 SER A N 1
ATOM 1768 C CA . SER A 1 245 ? 14.038 -3.017 -18.346 1.00 96.88 245 SER A CA 1
ATOM 1769 C C . SER A 1 245 ? 12.579 -2.967 -17.874 1.00 96.88 245 SER A C 1
ATOM 1771 O O . SER A 1 245 ? 12.132 -1.951 -17.316 1.00 96.88 245 SER A O 1
ATOM 1773 N N . ASP A 1 246 ? 11.842 -4.073 -18.012 1.00 96.94 246 ASP A N 1
ATOM 1774 C CA . ASP A 1 246 ? 10.528 -4.275 -17.386 1.00 96.94 246 ASP A CA 1
ATOM 1775 C C . ASP A 1 246 ? 10.635 -4.674 -15.902 1.00 96.94 246 ASP A C 1
ATOM 1777 O O . ASP A 1 246 ? 10.164 -5.715 -15.443 1.00 96.94 246 ASP A O 1
ATOM 1781 N N . VAL A 1 247 ? 11.200 -3.768 -15.104 1.00 97.75 247 VAL A N 1
ATOM 1782 C CA . VAL A 1 247 ? 11.498 -3.993 -13.679 1.00 97.75 247 VAL A CA 1
ATOM 1783 C C . VAL A 1 247 ? 10.315 -4.429 -12.817 1.00 97.75 247 VAL A C 1
ATOM 1785 O O . VAL A 1 247 ? 10.517 -5.003 -11.752 1.00 97.75 247 VAL A O 1
ATOM 1788 N N . ARG A 1 248 ? 9.072 -4.150 -13.229 1.00 96.38 248 ARG A N 1
ATOM 1789 C CA . ARG A 1 248 ? 7.885 -4.585 -12.480 1.00 96.38 248 ARG A CA 1
ATOM 1790 C C . ARG A 1 248 ? 7.617 -6.069 -12.689 1.00 96.38 248 ARG A C 1
ATOM 1792 O O . ARG A 1 248 ? 7.240 -6.741 -11.732 1.00 96.38 248 ARG A O 1
ATOM 1799 N N . ARG A 1 249 ? 7.816 -6.574 -13.908 1.00 96.69 249 ARG A N 1
ATOM 1800 C CA . ARG A 1 249 ? 7.744 -8.005 -14.203 1.00 96.69 249 ARG A CA 1
ATOM 1801 C C . ARG A 1 249 ? 8.833 -8.754 -13.444 1.00 96.69 249 ARG A C 1
ATOM 1803 O O . ARG A 1 249 ? 8.517 -9.723 -12.759 1.00 96.69 249 ARG A O 1
ATOM 1810 N N . ASP A 1 250 ? 10.066 -8.263 -13.503 1.00 97.62 250 ASP A N 1
ATOM 1811 C CA . ASP A 1 250 ? 11.215 -8.913 -12.862 1.00 97.62 250 ASP A CA 1
ATOM 1812 C C . ASP A 1 250 ? 11.089 -8.915 -11.331 1.00 97.62 250 ASP A C 1
ATOM 1814 O O . ASP A 1 250 ? 11.293 -9.941 -10.682 1.00 97.62 250 ASP A O 1
ATOM 1818 N N . ALA A 1 251 ? 10.609 -7.811 -10.751 1.00 97.50 251 ALA A N 1
ATOM 1819 C CA . ALA A 1 251 ? 10.266 -7.727 -9.334 1.00 97.50 251 ALA A CA 1
ATOM 1820 C C . ALA A 1 251 ? 9.217 -8.770 -8.909 1.00 97.50 251 ALA A C 1
ATOM 1822 O O . ALA A 1 251 ? 9.364 -9.428 -7.877 1.00 97.50 251 ALA A O 1
ATOM 1823 N N . LEU A 1 252 ? 8.148 -8.936 -9.693 1.00 96.88 252 LEU A N 1
ATOM 1824 C CA . LEU A 1 252 ? 7.109 -9.926 -9.399 1.00 96.88 252 LEU A CA 1
ATOM 1825 C C . LEU A 1 252 ? 7.611 -11.361 -9.575 1.00 96.88 252 LEU A C 1
ATOM 1827 O O . LEU A 1 252 ? 7.205 -12.237 -8.813 1.00 96.88 252 LEU A O 1
ATOM 1831 N N . GLN A 1 253 ? 8.511 -11.595 -10.530 1.00 96.56 253 GLN A N 1
ATOM 1832 C CA . GLN A 1 253 ? 9.164 -12.886 -10.698 1.00 96.56 253 GLN A CA 1
ATOM 1833 C C . GLN A 1 253 ? 10.037 -13.229 -9.485 1.00 96.56 253 GLN A C 1
ATOM 1835 O O . GLN A 1 253 ? 9.911 -14.336 -8.966 1.00 96.56 253 GLN A O 1
ATOM 1840 N N . LEU A 1 254 ? 10.846 -12.284 -8.986 1.00 96.50 254 LEU A N 1
ATOM 1841 C CA . LEU A 1 254 ? 11.646 -12.490 -7.774 1.00 96.50 254 LEU A CA 1
ATOM 1842 C C . LEU A 1 254 ? 10.757 -12.780 -6.558 1.00 96.50 254 LEU A C 1
ATOM 1844 O O . LEU A 1 254 ? 11.018 -13.717 -5.806 1.00 96.50 254 LEU A O 1
ATOM 1848 N N . ALA A 1 255 ? 9.677 -12.012 -6.380 1.00 95.62 255 ALA A N 1
ATOM 1849 C CA . ALA A 1 255 ? 8.731 -12.261 -5.298 1.00 95.62 255 ALA A CA 1
ATOM 1850 C C . ALA A 1 255 ? 8.157 -13.687 -5.383 1.00 95.62 255 ALA A C 1
ATOM 1852 O O . ALA A 1 255 ? 8.168 -14.412 -4.392 1.00 95.62 255 ALA A O 1
ATOM 1853 N N . ALA A 1 256 ? 7.735 -14.128 -6.571 1.00 94.12 256 ALA A N 1
ATOM 1854 C CA . ALA A 1 256 ? 7.179 -15.464 -6.774 1.00 94.12 256 ALA A CA 1
ATOM 1855 C C . ALA A 1 256 ? 8.176 -16.602 -6.486 1.00 94.12 256 ALA A C 1
ATOM 1857 O O . ALA A 1 256 ? 7.755 -17.678 -6.065 1.00 94.12 256 ALA A O 1
ATOM 1858 N N . THR A 1 257 ? 9.480 -16.386 -6.695 1.00 93.38 257 THR A N 1
ATOM 1859 C CA . THR A 1 257 ? 10.523 -17.377 -6.372 1.00 93.38 257 THR A CA 1
ATOM 1860 C C . THR A 1 257 ? 10.964 -17.357 -4.909 1.00 93.38 257 THR A C 1
ATOM 1862 O O . THR A 1 257 ? 11.599 -18.310 -4.462 1.00 93.38 257 THR A O 1
ATOM 1865 N N . GLY A 1 258 ? 10.618 -16.304 -4.168 1.00 92.00 258 GLY A N 1
ATOM 1866 C CA . GLY A 1 258 ? 11.039 -16.084 -2.788 1.00 92.00 258 GLY A CA 1
ATOM 1867 C C . GLY A 1 258 ? 12.183 -15.074 -2.675 1.00 92.00 258 GLY A C 1
ATOM 1868 O O . GLY A 1 258 ? 13.087 -15.035 -3.508 1.00 92.00 258 GLY A O 1
ATOM 1869 N N . VAL A 1 259 ? 12.126 -14.242 -1.635 1.00 93.88 259 VAL A N 1
ATOM 1870 C CA . VAL A 1 259 ? 13.170 -13.285 -1.255 1.00 93.88 259 VAL A CA 1
ATOM 1871 C C . VAL A 1 259 ? 13.086 -13.038 0.251 1.00 93.88 259 VAL A C 1
ATOM 1873 O O . VAL A 1 259 ? 11.983 -12.938 0.786 1.00 93.88 259 VAL A O 1
ATOM 1876 N N . ASP A 1 260 ? 14.236 -12.930 0.915 1.00 91.00 260 ASP A N 1
ATOM 1877 C CA . ASP A 1 260 ? 14.318 -12.779 2.377 1.00 91.00 260 ASP A CA 1
ATOM 1878 C C . ASP A 1 260 ? 14.573 -11.328 2.818 1.00 91.00 260 ASP A C 1
ATOM 1880 O O . ASP A 1 260 ? 14.344 -10.959 3.969 1.00 91.00 260 ASP A O 1
ATOM 1884 N N . GLU A 1 261 ? 15.021 -10.478 1.893 1.00 91.25 261 GLU A N 1
ATOM 1885 C CA . GLU A 1 261 ? 15.374 -9.085 2.152 1.00 91.25 261 GLU A CA 1
ATOM 1886 C C . GLU A 1 261 ? 14.486 -8.117 1.369 1.00 91.25 261 GLU A C 1
ATOM 1888 O O . GLU A 1 261 ? 14.037 -8.389 0.249 1.00 91.25 261 GLU A O 1
ATOM 1893 N N . ARG A 1 262 ? 14.264 -6.927 1.939 1.00 93.00 262 ARG A N 1
ATOM 1894 C CA . ARG A 1 262 ? 13.575 -5.854 1.216 1.00 93.00 262 ARG A CA 1
ATOM 1895 C C . ARG A 1 262 ? 14.349 -5.538 -0.053 1.00 93.00 262 ARG A C 1
ATOM 1897 O O . ARG A 1 262 ? 15.543 -5.263 0.004 1.00 93.00 262 ARG A O 1
ATOM 1904 N N . THR A 1 263 ? 13.652 -5.544 -1.177 1.00 96.25 263 THR A N 1
ATOM 1905 C CA . THR A 1 263 ? 14.248 -5.405 -2.500 1.00 96.25 263 THR A CA 1
ATOM 1906 C C . THR A 1 263 ? 13.521 -4.331 -3.298 1.00 96.25 263 THR A C 1
ATOM 1908 O O . THR A 1 263 ? 12.286 -4.256 -3.300 1.00 96.25 263 THR A O 1
ATOM 1911 N N . HIS A 1 264 ? 14.284 -3.485 -3.984 1.00 97.00 264 HIS A N 1
ATOM 1912 C CA . HIS A 1 264 ? 13.758 -2.454 -4.864 1.00 97.00 264 HIS A CA 1
ATOM 1913 C C . HIS A 1 264 ? 14.359 -2.558 -6.259 1.00 97.00 264 HIS A C 1
ATOM 1915 O O . HIS A 1 264 ? 15.576 -2.526 -6.406 1.00 97.00 264 HIS A O 1
ATOM 1921 N N . PHE A 1 265 ? 13.504 -2.633 -7.278 1.00 98.19 265 PHE A N 1
ATOM 1922 C CA . PHE A 1 265 ? 13.930 -2.590 -8.672 1.00 98.19 265 PHE A CA 1
ATOM 1923 C C . PHE A 1 265 ? 13.732 -1.197 -9.275 1.00 98.19 265 PHE A C 1
ATOM 1925 O O . PHE A 1 265 ? 12.627 -0.640 -9.256 1.00 98.19 265 PHE A O 1
ATOM 1932 N N . VAL A 1 266 ? 14.784 -0.654 -9.885 1.00 97.75 266 VAL A N 1
ATOM 1933 C CA . VAL A 1 266 ? 14.759 0.636 -10.582 1.00 97.75 266 VAL A CA 1
ATOM 1934 C C . VAL A 1 266 ? 15.168 0.459 -12.033 1.00 97.75 266 VAL A C 1
ATOM 1936 O O . VAL A 1 266 ? 16.184 -0.144 -12.349 1.00 97.75 266 VAL A O 1
ATOM 1939 N N . GLY A 1 267 ? 14.352 0.989 -12.939 1.00 97.62 267 GLY A N 1
ATOM 1940 C CA . GLY A 1 267 ? 14.579 0.855 -14.377 1.00 97.62 267 GLY A CA 1
ATOM 1941 C C . GLY A 1 267 ? 15.650 1.781 -14.950 1.00 97.62 267 GLY A C 1
ATOM 1942 O O . GLY A 1 267 ? 15.930 1.695 -16.136 1.00 97.62 267 GLY A O 1
ATOM 1943 N N . CYS A 1 268 ? 16.188 2.709 -14.156 1.00 96.44 268 CYS A N 1
ATOM 1944 C CA . CYS A 1 268 ? 17.229 3.647 -14.570 1.00 96.44 268 CYS A CA 1
ATOM 1945 C C . CYS A 1 268 ? 17.924 4.266 -13.352 1.00 96.44 268 CYS A C 1
ATOM 1947 O O . CYS A 1 268 ? 17.418 4.189 -12.227 1.00 96.44 268 CYS A O 1
ATOM 1949 N N . SER A 1 269 ? 19.003 5.001 -13.611 1.00 95.44 269 SER A N 1
ATOM 1950 C CA . SER A 1 269 ? 19.829 5.670 -12.600 1.00 95.44 269 SER A CA 1
ATOM 1951 C C . SER A 1 269 ? 19.139 6.789 -11.812 1.00 95.44 269 SER A C 1
ATOM 1953 O O . SER A 1 269 ? 19.656 7.226 -10.785 1.00 95.44 269 SER A O 1
ATOM 1955 N N . ILE A 1 270 ? 17.944 7.239 -12.227 1.00 94.56 270 ILE A N 1
ATOM 1956 C CA . ILE A 1 270 ? 17.142 8.202 -11.448 1.00 94.56 270 ILE A CA 1
ATOM 1957 C C . ILE A 1 270 ? 16.703 7.581 -10.108 1.00 94.56 270 ILE A C 1
ATOM 1959 O O . ILE A 1 270 ? 16.589 8.287 -9.108 1.00 94.56 270 ILE A O 1
ATOM 1963 N N . GLY A 1 271 ? 16.463 6.265 -10.065 1.00 92.44 271 GLY A N 1
ATOM 1964 C CA . GLY A 1 271 ? 16.164 5.563 -8.814 1.00 92.44 271 GLY A CA 1
ATOM 1965 C C . GLY A 1 271 ? 14.821 5.933 -8.164 1.00 92.44 271 GLY A C 1
ATOM 1966 O O . GLY A 1 271 ? 14.717 5.995 -6.938 1.00 92.44 271 GLY A O 1
ATOM 1967 N N . CYS A 1 272 ? 13.790 6.230 -8.965 1.00 91.62 272 CYS A N 1
ATOM 1968 C CA . CYS A 1 272 ? 12.473 6.640 -8.468 1.00 91.62 272 CYS A CA 1
ATOM 1969 C C . CYS A 1 272 ? 11.854 5.608 -7.513 1.00 91.62 272 CYS A C 1
ATOM 1971 O O . CYS A 1 272 ? 11.633 4.465 -7.901 1.00 91.62 272 CYS A O 1
ATOM 1973 N N . GLY A 1 273 ? 11.436 6.052 -6.325 1.00 88.31 273 GLY A N 1
ATOM 1974 C CA . GLY A 1 273 ? 10.701 5.212 -5.375 1.00 88.31 273 GLY A CA 1
ATOM 1975 C C . GLY A 1 273 ? 11.573 4.348 -4.465 1.00 88.31 273 GLY A C 1
ATOM 1976 O O . GLY A 1 273 ? 11.015 3.522 -3.742 1.00 88.31 273 GLY A O 1
ATOM 1977 N N . ARG A 1 274 ? 12.898 4.562 -4.463 1.00 91.19 274 ARG A N 1
ATOM 1978 C CA . ARG A 1 274 ? 13.828 3.916 -3.530 1.00 91.19 274 ARG A CA 1
ATOM 1979 C C . ARG A 1 274 ? 13.333 4.037 -2.077 1.00 91.19 274 ARG A C 1
ATOM 1981 O O . ARG A 1 274 ? 13.025 5.152 -1.641 1.00 91.19 274 ARG A O 1
ATOM 1988 N N . PRO A 1 275 ? 13.215 2.917 -1.340 1.00 87.62 275 PRO A N 1
ATOM 19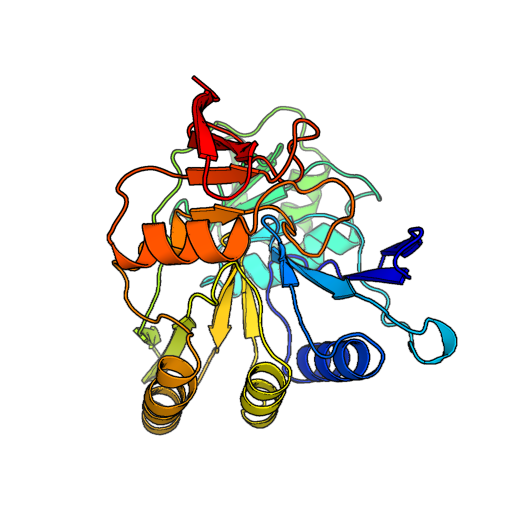89 C CA . PRO A 1 275 ? 12.703 2.925 0.025 1.00 87.62 275 PRO A CA 1
ATOM 1990 C C . PRO A 1 275 ? 13.718 3.508 1.021 1.00 87.62 275 PRO A C 1
ATOM 1992 O O . PRO A 1 275 ? 14.899 3.675 0.723 1.00 87.62 275 PRO A O 1
ATOM 1995 N N . HIS A 1 276 ? 13.242 3.812 2.230 1.00 81.50 276 HIS A N 1
ATOM 1996 C CA . HIS A 1 276 ? 14.086 4.205 3.361 1.00 81.50 276 HIS A CA 1
ATOM 1997 C C . HIS A 1 276 ? 14.615 2.978 4.133 1.00 81.50 276 HIS A C 1
ATOM 1999 O O . HIS A 1 276 ? 13.980 1.919 4.167 1.00 81.50 276 HIS A O 1
ATOM 2005 N N . GLY A 1 277 ? 15.746 3.146 4.826 1.00 83.06 277 GLY A N 1
ATOM 2006 C CA . GLY A 1 277 ? 16.408 2.090 5.606 1.00 83.06 277 GLY A CA 1
ATOM 2007 C C . GLY A 1 277 ? 17.133 1.064 4.730 1.00 83.06 277 GLY A C 1
ATOM 2008 O O . GLY A 1 277 ? 17.400 1.343 3.566 1.00 83.06 277 GLY A O 1
ATOM 2009 N N . ALA A 1 278 ? 17.427 -0.115 5.285 1.00 88.94 278 ALA A N 1
ATOM 2010 C CA . ALA A 1 278 ? 18.181 -1.165 4.597 1.00 88.94 278 ALA A CA 1
ATOM 2011 C C . ALA A 1 278 ? 17.355 -1.899 3.520 1.00 88.94 278 ALA A C 1
ATOM 2013 O O . ALA A 1 278 ? 16.211 -2.294 3.786 1.00 88.94 278 ALA A O 1
ATOM 2014 N N . TYR A 1 279 ? 17.919 -2.071 2.322 1.00 93.31 279 TYR A N 1
ATOM 2015 C CA . TYR A 1 279 ? 17.342 -2.854 1.217 1.00 93.31 279 TYR A CA 1
ATOM 2016 C C . TYR A 1 279 ? 18.400 -3.237 0.169 1.00 93.31 279 TYR A C 1
ATOM 2018 O O . TYR A 1 279 ? 19.478 -2.641 0.110 1.00 93.31 279 TYR A O 1
ATOM 2026 N N . VAL A 1 280 ? 18.056 -4.197 -0.690 1.00 97.19 280 VAL A N 1
ATOM 2027 C CA . VAL A 1 280 ? 18.804 -4.564 -1.897 1.00 97.19 280 VAL A CA 1
ATOM 2028 C C . VAL A 1 280 ? 18.243 -3.797 -3.098 1.00 97.19 280 VAL A C 1
ATOM 2030 O O . VAL A 1 280 ? 17.044 -3.828 -3.374 1.00 97.19 280 VAL A O 1
ATOM 2033 N N . ASP A 1 281 ? 19.105 -3.079 -3.803 1.00 97.69 281 ASP A N 1
ATOM 2034 C CA . ASP A 1 281 ? 18.792 -2.217 -4.942 1.00 97.69 281 ASP A CA 1
ATOM 2035 C C . ASP A 1 281 ? 19.211 -2.925 -6.233 1.00 97.69 281 ASP A C 1
ATOM 2037 O O . ASP A 1 281 ? 20.390 -3.224 -6.414 1.00 97.69 281 ASP A O 1
ATOM 2041 N N . TYR A 1 282 ? 18.238 -3.205 -7.099 1.00 98.31 282 TYR A N 1
ATOM 2042 C CA . TYR A 1 282 ? 18.418 -3.771 -8.434 1.00 98.31 282 TYR A CA 1
ATOM 2043 C C . TYR A 1 282 ? 18.262 -2.640 -9.450 1.00 98.31 282 TYR A C 1
ATOM 2045 O O . TYR A 1 282 ? 17.142 -2.267 -9.813 1.00 98.31 282 TYR A O 1
ATOM 2053 N N . GLU A 1 283 ? 19.379 -2.072 -9.898 1.00 98.38 283 GLU A N 1
ATOM 2054 C CA . GLU A 1 283 ? 19.395 -1.018 -10.911 1.00 98.38 283 GLU A CA 1
ATOM 2055 C C . GLU A 1 283 ? 19.593 -1.620 -12.299 1.00 98.38 283 GLU A C 1
ATOM 2057 O O . GLU A 1 283 ? 20.597 -2.274 -12.565 1.00 98.38 283 GLU A O 1
ATOM 2062 N N . ALA A 1 284 ? 18.610 -1.428 -13.180 1.00 98.12 284 ALA A N 1
ATOM 2063 C CA . ALA A 1 284 ? 18.655 -1.973 -14.528 1.00 98.12 284 ALA A CA 1
ATOM 2064 C C . ALA A 1 284 ? 19.753 -1.290 -15.358 1.00 98.12 284 ALA A C 1
ATOM 2066 O O . ALA A 1 284 ? 19.754 -0.065 -15.511 1.00 98.12 284 ALA A O 1
ATOM 2067 N N . THR A 1 285 ? 20.643 -2.093 -15.937 1.00 97.25 285 THR A N 1
ATOM 2068 C CA . THR A 1 285 ? 21.692 -1.659 -16.877 1.00 97.25 285 THR A CA 1
ATOM 2069 C C . THR A 1 285 ? 21.359 -2.018 -18.328 1.00 97.25 285 THR A C 1
ATOM 2071 O O . THR A 1 285 ? 21.948 -1.462 -19.254 1.00 97.25 285 THR A O 1
ATOM 2074 N N . GLY A 1 286 ? 20.386 -2.910 -18.519 1.00 96.12 286 GLY A N 1
ATOM 2075 C CA . GLY A 1 286 ? 19.848 -3.385 -19.792 1.00 96.12 286 GLY A CA 1
ATOM 2076 C C . GLY A 1 286 ? 18.594 -4.233 -19.550 1.00 96.12 286 GLY A C 1
ATOM 2077 O O . GLY A 1 286 ? 18.186 -4.420 -18.404 1.00 96.12 286 GLY A O 1
ATOM 2078 N N . GLU A 1 287 ? 17.971 -4.748 -20.611 1.00 96.25 287 GLU A N 1
ATOM 2079 C CA . GLU A 1 287 ? 16.768 -5.588 -20.492 1.00 96.25 287 GLU A CA 1
ATOM 2080 C C . GLU A 1 287 ? 17.096 -6.883 -19.732 1.00 96.25 287 GLU A C 1
ATOM 2082 O O . GLU A 1 287 ? 17.888 -7.701 -20.200 1.00 96.25 287 GLU A O 1
ATOM 2087 N N . GLY A 1 288 ? 16.499 -7.060 -18.550 1.00 95.38 288 GLY A N 1
ATOM 2088 C CA . GLY A 1 288 ? 16.769 -8.191 -17.657 1.00 95.38 288 GLY A CA 1
ATOM 2089 C C . GLY A 1 288 ? 18.162 -8.194 -17.004 1.00 95.38 288 GLY A C 1
ATOM 2090 O O . GLY A 1 288 ? 18.507 -9.160 -16.323 1.00 95.38 288 GLY A O 1
ATOM 2091 N N . GLU A 1 289 ? 18.962 -7.139 -17.186 1.00 97.56 289 GLU A N 1
ATOM 2092 C CA . GLU A 1 289 ? 20.320 -7.015 -16.644 1.00 97.56 289 GLU A CA 1
ATOM 2093 C C . GLU A 1 289 ? 20.368 -5.977 -15.519 1.00 97.56 289 GLU A C 1
ATOM 2095 O O . GLU A 1 289 ? 19.865 -4.862 -15.672 1.00 97.56 289 GLU A O 1
ATOM 2100 N N . TYR A 1 290 ? 20.998 -6.338 -14.395 1.00 98.19 290 TYR A N 1
ATOM 2101 C CA . TYR A 1 290 ? 20.965 -5.550 -13.164 1.00 98.19 290 TYR A CA 1
ATOM 2102 C C . TYR A 1 290 ? 22.332 -5.422 -12.497 1.00 98.19 290 TYR A C 1
ATOM 2104 O O . TYR A 1 290 ? 23.022 -6.418 -12.274 1.00 98.19 290 TYR A O 1
ATOM 2112 N N . GLU A 1 291 ? 22.660 -4.205 -12.070 1.00 98.00 291 GLU A N 1
ATOM 2113 C CA . GLU A 1 291 ? 23.628 -3.977 -11.003 1.00 98.00 291 GLU A CA 1
ATOM 2114 C C . GLU A 1 291 ? 22.910 -4.104 -9.652 1.00 98.00 291 GLU A C 1
ATOM 2116 O O . GLU A 1 291 ? 21.894 -3.448 -9.407 1.00 98.00 291 GLU A O 1
ATOM 2121 N N . VAL A 1 292 ? 23.424 -4.973 -8.777 1.00 97.75 292 VAL A N 1
ATOM 2122 C CA . VAL A 1 292 ? 22.813 -5.279 -7.477 1.00 97.75 292 VAL A CA 1
ATOM 2123 C C . VAL A 1 292 ? 23.696 -4.743 -6.358 1.00 97.75 292 VAL A C 1
ATOM 2125 O O . VAL A 1 292 ? 24.869 -5.101 -6.260 1.00 97.75 292 VAL A O 1
ATOM 2128 N N . SER A 1 293 ? 23.136 -3.895 -5.496 1.00 96.50 293 SER A N 1
ATOM 2129 C CA . SER A 1 293 ? 23.869 -3.284 -4.381 1.00 96.50 293 SER A CA 1
ATOM 2130 C C . SER A 1 293 ? 23.043 -3.237 -3.098 1.00 96.50 293 SER A C 1
ATOM 2132 O O . SER A 1 293 ? 21.817 -3.163 -3.134 1.00 96.50 293 SER A O 1
ATOM 2134 N N . GLN A 1 294 ? 23.707 -3.264 -1.942 1.00 95.50 294 GLN A N 1
ATOM 2135 C CA . GLN A 1 294 ? 23.043 -3.026 -0.661 1.00 95.50 294 GLN A CA 1
ATOM 2136 C C . GLN A 1 294 ? 22.988 -1.517 -0.373 1.00 95.50 294 GLN A C 1
ATOM 2138 O O . GLN A 1 294 ? 23.971 -0.797 -0.569 1.00 95.50 294 GLN A O 1
ATOM 2143 N N . ARG A 1 295 ? 21.846 -1.025 0.110 1.00 90.81 295 ARG A N 1
ATOM 2144 C CA . ARG A 1 295 ? 21.613 0.385 0.455 1.00 90.81 295 ARG A CA 1
ATOM 2145 C C . ARG A 1 295 ? 21.182 0.526 1.911 1.00 90.81 295 ARG A C 1
ATOM 2147 O O . ARG A 1 295 ? 20.548 -0.374 2.450 1.00 90.81 295 ARG A O 1
ATOM 2154 N N . GLY A 1 296 ? 21.456 1.695 2.498 1.00 74.56 296 GLY A N 1
ATOM 2155 C CA . GLY A 1 296 ? 20.876 2.116 3.779 1.00 74.56 296 GLY A CA 1
ATOM 2156 C C . GLY A 1 296 ? 21.403 1.388 5.018 1.00 74.56 296 GLY A C 1
ATOM 2157 O O . GLY A 1 296 ? 20.622 1.191 5.948 1.00 74.56 296 GLY A O 1
ATOM 2158 N N . MET A 1 297 ? 22.685 0.992 5.001 1.00 56.16 297 MET A N 1
ATOM 2159 C CA . MET A 1 297 ? 23.436 0.619 6.210 1.00 56.16 297 MET A CA 1
ATOM 2160 C C . MET A 1 297 ? 23.554 1.790 7.183 1.00 56.16 297 MET A C 1
ATOM 2162 O O . MET A 1 297 ? 23.759 2.928 6.698 1.00 56.16 297 MET A O 1
#

InterPro domains:
  IPR005117 Nitrite/Sulfite reductase ferredoxin-like domain [PF03460] (8-60)
  IPR036136 Nitrite/Sulfite reductase ferredoxin-like domain superfamily [SSF55124] (7-60)
  IPR036136 Nitrite/Sulfite reductase ferredoxin-like domain superfamily [SSF55124] (143-228)
  IPR045854 Nitrite and sulphite reductase 4Fe-4S domain-like superfamily [SSF56014] (232-296)
  IPR051329 Nitrite and Sulfite Reductase 4Fe-4S Domain-Containing Protein [PTHR32439] (153-276)

pLDDT: mean 87.37, std 11.71, range [53.53, 98.38]